Protein 3DDD (pdb70)

Structure (mmCIF, N/CA/C/O backbone):
data_3DDD
#
_entry.id   3DDD
#
_cell.length_a   113.673
_cell.length_b   113.673
_cell.length_c   70.756
_cell.angle_alpha   90.000
_cell.angle_beta   90.000
_cell.angle_gamma   90.000
#
_symmetry.space_group_name_H-M   'P 43 21 2'
#
loop_
_entity.id
_entity.type
_entity.pdbx_description
1 polymer 'Putative Acetyltransferase'
2 non-polymer 'COENZYME A'
3 non-polymer 1,2-ETHANEDIOL
4 water water
#
loop_
_atom_site.group_PDB
_atom_site.id
_atom_site.type_symbol
_atom_site.label_atom_id
_atom_site.label_alt_id
_atom_site.label_comp_id
_atom_site.label_asym_id
_atom_site.label_entity_id
_atom_site.label_seq_id
_atom_site.pdbx_PDB_ins_code
_atom_site.Cartn_x
_atom_site.Cartn_y
_atom_site.Cartn_z
_atom_site.occupancy
_atom_site.B_iso_or_equiv
_atom_site.auth_seq_id
_atom_site.auth_comp_id
_atom_site.auth_asym_id
_atom_site.auth_atom_id
_atom_site.pdbx_PDB_model_num
ATOM 1 N N . HIS A 1 8 ? 45.355 49.307 -0.224 1.00 60.92 -11 HIS A N 1
ATOM 2 C CA . HIS A 1 8 ? 44.815 48.023 -0.770 1.00 62.45 -11 HIS A CA 1
ATOM 3 C C . HIS A 1 8 ? 45.071 47.915 -2.282 1.00 63.28 -11 HIS A C 1
ATOM 4 O O . HIS A 1 8 ? 45.268 48.939 -2.956 1.00 62.15 -11 HIS A O 1
ATOM 5 N N . HIS A 1 9 ? 45.030 46.671 -2.791 1.00 63.31 -10 HIS A N 1
ATOM 6 C CA . HIS A 1 9 ? 45.530 46.292 -4.132 1.00 63.63 -10 HIS A CA 1
ATOM 7 C C . HIS A 1 9 ? 44.828 45.007 -4.663 1.00 63.65 -10 HIS A C 1
ATOM 8 O O . HIS A 1 9 ? 44.065 45.079 -5.616 1.00 62.87 -10 HIS A O 1
ATOM 15 N N . HIS A 1 10 ? 45.078 43.843 -4.047 1.00 66.16 -9 HIS A N 1
ATOM 16 C CA . HIS A 1 10 ? 44.548 42.536 -4.538 1.00 66.25 -9 HIS A CA 1
ATOM 17 C C . HIS A 1 10 ? 43.349 42.035 -3.731 1.00 67.95 -9 HIS A C 1
ATOM 18 O O . HIS A 1 10 ? 43.386 41.993 -2.489 1.00 69.20 -9 HIS A O 1
ATOM 25 N N . HIS A 1 11 ? 42.303 41.620 -4.449 1.00 69.61 -8 HIS A N 1
ATOM 26 C CA . HIS A 1 11 ? 40.994 41.315 -3.850 1.00 70.37 -8 HIS A CA 1
ATOM 27 C C . HIS A 1 11 ? 40.555 39.870 -4.099 1.00 72.60 -8 HIS A C 1
ATOM 28 O O . HIS A 1 11 ? 40.012 39.560 -5.160 1.00 71.90 -8 HIS A O 1
ATOM 35 N N . HIS A 1 12 ? 40.780 39.009 -3.106 1.00 75.09 -7 HIS A N 1
ATOM 36 C CA . HIS A 1 12 ? 40.466 37.584 -3.206 1.00 77.26 -7 HIS A CA 1
ATOM 37 C C . HIS A 1 12 ? 39.227 37.317 -2.351 1.00 78.34 -7 HIS A C 1
ATOM 38 O O . HIS A 1 12 ? 39.212 37.623 -1.155 1.00 78.30 -7 HIS A O 1
ATOM 45 N N . GLU A 1 13 ? 38.184 36.756 -2.961 1.00 80.15 -6 GLU A N 1
ATOM 46 C CA . GLU A 1 13 ? 36.912 36.567 -2.240 1.00 82.04 -6 GLU A CA 1
ATOM 47 C C . GLU A 1 13 ? 36.758 35.150 -1.671 1.00 80.97 -6 GLU A C 1
ATOM 48 O O . GLU A 1 13 ? 35.640 34.704 -1.374 1.00 80.97 -6 GLU A O 1
ATOM 54 N N . ASN A 1 14 ? 37.872 34.445 -1.502 1.00 78.54 -5 ASN A N 1
ATOM 55 C CA . ASN A 1 14 ? 37.845 33.256 -0.662 1.00 77.37 -5 ASN A CA 1
ATOM 56 C C . ASN A 1 14 ? 39.017 33.268 0.331 1.00 73.41 -5 ASN A C 1
ATOM 57 O O . ASN A 1 14 ? 40.016 33.983 0.118 1.00 74.69 -5 ASN A O 1
ATOM 62 N N . LEU A 1 15 ? 38.843 32.512 1.426 1.00 66.12 -4 LEU A N 1
ATOM 63 C CA . LEU A 1 15 ? 39.915 32.187 2.362 1.00 59.47 -4 LEU A CA 1
ATOM 64 C C . LEU A 1 15 ? 41.184 31.812 1.578 1.00 54.12 -4 LEU A C 1
ATOM 65 O O . LEU A 1 15 ? 41.107 31.237 0.493 1.00 52.13 -4 LEU A O 1
ATOM 70 N N . TYR A 1 16 ? 42.345 32.139 2.137 1.00 49.18 -3 TYR A N 1
ATOM 71 C CA . TYR A 1 16 ? 43.604 31.694 1.584 1.00 45.58 -3 TYR A CA 1
ATOM 72 C C . TYR A 1 16 ? 43.916 30.301 2.169 1.00 44.09 -3 TYR A C 1
ATOM 73 O O . TYR A 1 16 ? 43.779 30.084 3.384 1.00 43.53 -3 TYR A O 1
ATOM 82 N N . PHE A 1 17 ? 44.270 29.354 1.296 1.00 40.68 -2 PHE A N 1
ATOM 83 C CA . PHE A 1 17 ? 44.702 28.025 1.712 1.00 37.68 -2 PHE A CA 1
ATOM 84 C C . PHE A 1 17 ? 45.758 27.509 0.721 1.00 36.74 -2 PHE A C 1
ATOM 85 O O . PHE A 1 17 ? 45.442 26.987 -0.332 1.00 38.16 -2 PHE A O 1
ATOM 93 N N . GLN A 1 18 ? 47.022 27.710 1.056 1.00 38.18 -1 GLN A N 1
ATOM 94 C CA . GLN A 1 18 ? 48.138 27.190 0.267 1.00 37.14 -1 GLN A CA 1
ATOM 95 C C . GLN A 1 18 ? 48.118 27.558 -1.237 1.00 38.19 -1 GLN A C 1
ATOM 96 O O . GLN A 1 18 ? 48.634 26.799 -2.054 1.00 39.57 -1 GLN A O 1
ATOM 102 N N . GLY A 1 19 ? 47.523 28.698 -1.593 1.00 37.18 0 GLY A N 1
ATOM 103 C CA . GLY A 1 19 ? 47.396 29.134 -2.991 1.00 36.61 0 GLY A CA 1
ATOM 104 C C . GLY A 1 19 ? 46.477 28.294 -3.874 1.00 38.16 0 GLY A C 1
ATOM 105 O O . GLY A 1 19 ? 46.535 28.360 -5.130 1.00 38.71 0 GLY A O 1
ATOM 114 N N . ILE A 1 21 ? 42.587 26.609 -4.930 1.00 38.73 2 ILE A N 1
ATOM 115 C CA . ILE A 1 21 ? 41.187 26.949 -5.190 1.00 38.82 2 ILE A CA 1
ATOM 116 C C . ILE A 1 21 ? 40.397 25.707 -4.806 1.00 37.95 2 ILE A C 1
ATOM 117 O O . ILE A 1 21 ? 40.716 24.597 -5.261 1.00 36.72 2 ILE A O 1
ATOM 122 N N . ILE A 1 22 ? 39.375 25.876 -3.980 1.00 35.10 3 ILE A N 1
ATOM 123 C CA . ILE A 1 22 ? 38.468 24.797 -3.678 1.00 35.45 3 ILE A CA 1
ATOM 124 C C . ILE A 1 22 ? 37.072 25.233 -4.077 1.00 33.15 3 ILE A C 1
ATOM 125 O O . ILE A 1 22 ? 36.617 26.314 -3.714 1.00 33.47 3 ILE A O 1
ATOM 130 N N . ARG A 1 23 ? 36.397 24.408 -4.858 1.00 33.79 4 ARG A N 1
ATOM 131 C CA . ARG A 1 23 ? 35.108 24.792 -5.372 1.00 31.96 4 ARG A CA 1
ATOM 132 C C . ARG A 1 23 ? 34.180 23.597 -5.565 1.00 32.99 4 ARG A C 1
ATOM 133 O O . ARG A 1 23 ? 34.613 22.450 -5.489 1.00 33.57 4 ARG A O 1
ATOM 141 N N . TYR A 1 24 ? 32.909 23.900 -5.808 1.00 32.26 5 TYR A N 1
ATOM 142 C CA . TYR A 1 24 ? 31.904 22.902 -6.105 1.00 31.44 5 TYR A CA 1
ATOM 143 C C . TYR A 1 24 ? 32.220 22.307 -7.455 1.00 29.37 5 TYR A C 1
ATOM 144 O O . TYR A 1 24 ? 32.474 23.040 -8.379 1.00 33.84 5 TYR A O 1
ATOM 153 N N . ALA A 1 25 ? 32.205 20.985 -7.540 1.00 30.04 6 ALA A N 1
ATOM 154 C CA . ALA A 1 25 ? 32.337 20.247 -8.790 1.00 34.63 6 ALA A CA 1
ATOM 155 C C . ALA A 1 25 ? 31.033 20.343 -9.562 1.00 35.88 6 ALA A C 1
ATOM 156 O O . ALA A 1 25 ? 29.994 20.544 -8.964 1.00 33.75 6 ALA A O 1
ATOM 158 N N . THR A 1 26 ? 31.108 20.218 -10.890 1.00 37.39 7 THR A N 1
ATOM 159 C CA . THR A 1 26 ? 29.956 20.013 -11.761 1.00 33.31 7 THR A CA 1
ATOM 160 C C . THR A 1 26 ? 30.265 18.759 -12.583 1.00 37.00 7 THR A C 1
ATOM 161 O O . THR A 1 26 ? 31.360 18.195 -12.453 1.00 34.44 7 THR A O 1
ATOM 165 N N . PRO A 1 27 ? 29.304 18.283 -13.419 1.00 38.50 8 PRO A N 1
ATOM 166 C CA . PRO A 1 27 ? 29.624 17.122 -14.250 1.00 38.46 8 PRO A CA 1
ATOM 167 C C . PRO A 1 27 ? 30.743 17.356 -15.282 1.00 38.64 8 PRO A C 1
ATOM 168 O O . PRO A 1 27 ? 31.307 16.381 -15.794 1.00 40.47 8 PRO A O 1
ATOM 172 N N . ASP A 1 28 ? 31.093 18.604 -15.580 1.00 36.79 9 ASP A N 1
ATOM 173 C CA . ASP A 1 28 ? 32.269 18.826 -16.437 1.00 38.00 9 ASP A CA 1
ATOM 174 C C . ASP A 1 28 ? 33.564 18.414 -15.759 1.00 37.49 9 ASP A C 1
ATOM 175 O O . ASP A 1 28 ? 34.558 18.278 -16.442 1.00 34.78 9 ASP A O 1
ATOM 180 N N . ASP A 1 29 ? 33.555 18.231 -14.429 1.00 35.49 10 ASP A N 1
ATOM 181 C CA . ASP A 1 29 ? 34.750 17.849 -13.695 1.00 35.26 10 ASP A CA 1
ATOM 182 C C . ASP A 1 29 ? 34.938 16.322 -13.516 1.00 36.71 10 ASP A C 1
ATOM 183 O O . ASP A 1 29 ? 35.834 15.900 -12.765 1.00 29.58 10 ASP A O 1
ATOM 188 N N . ILE A 1 30 ? 34.125 15.511 -14.204 1.00 36.66 11 ILE A N 1
ATOM 189 C CA . ILE A 1 30 ? 34.108 14.056 -13.963 1.00 38.23 11 ILE A CA 1
ATOM 190 C C . ILE A 1 30 ? 35.460 13.409 -14.247 1.00 37.13 11 ILE A C 1
ATOM 191 O O . ILE A 1 30 ? 35.928 12.581 -13.468 1.00 38.26 11 ILE A O 1
ATOM 196 N N . GLU A 1 31 ? 36.098 13.796 -15.341 1.00 38.64 12 GLU A N 1
ATOM 197 C CA . GLU A 1 31 ? 37.369 13.192 -15.693 1.00 39.55 12 GLU A CA 1
ATOM 198 C C . GLU A 1 31 ? 38.418 13.484 -14.608 1.00 38.10 12 GLU A C 1
ATOM 199 O O . GLU A 1 31 ? 39.145 12.580 -14.177 1.00 34.29 12 GLU A O 1
ATOM 205 N N . ASP A 1 32 ? 38.474 14.730 -14.148 1.00 34.04 13 ASP A N 1
ATOM 206 C CA . ASP A 1 32 ? 39.394 15.079 -13.071 1.00 33.27 13 ASP A CA 1
ATOM 207 C C . ASP A 1 32 ? 39.103 14.320 -11.783 1.00 33.03 13 ASP A C 1
ATOM 208 O O . ASP A 1 32 ? 40.021 13.870 -11.101 1.00 34.41 13 ASP A O 1
ATOM 221 N N . VAL A 1 34 ? 37.747 11.439 -11.488 1.00 33.81 15 VAL A N 1
ATOM 222 C CA . VAL A 1 34 ? 38.165 10.069 -11.751 1.00 33.34 15 VAL A CA 1
ATOM 223 C C . VAL A 1 34 ? 39.677 9.901 -11.655 1.00 34.66 15 VAL A C 1
ATOM 224 O O . VAL A 1 34 ? 40.166 8.916 -11.093 1.00 36.59 15 VAL A O 1
ATOM 228 N N . SER A 1 35 ? 40.420 10.864 -12.193 1.00 35.75 16 SER A N 1
ATOM 229 C CA . SER A 1 35 ? 41.889 10.850 -12.134 1.00 36.20 16 SER A CA 1
ATOM 230 C C . SER A 1 35 ? 42.417 10.969 -10.700 1.00 35.41 16 SER A C 1
ATOM 231 O O . SER A 1 35 ? 43.331 10.244 -10.301 1.00 35.63 16 SER A O 1
ATOM 234 N N . ILE A 1 36 ? 41.825 11.867 -9.924 1.00 34.41 17 ILE A N 1
ATOM 235 C CA . ILE A 1 36 ? 42.162 11.973 -8.512 1.00 34.90 17 ILE A CA 1
ATOM 236 C C . ILE A 1 36 ? 41.928 10.640 -7.831 1.00 37.45 17 ILE A C 1
ATOM 237 O O . ILE A 1 36 ? 42.805 10.155 -7.080 1.00 38.89 17 ILE A O 1
ATOM 242 N N . PHE A 1 37 ? 40.765 10.039 -8.100 1.00 38.07 18 PHE A N 1
ATOM 243 C CA . PHE A 1 37 ? 40.368 8.831 -7.377 1.00 38.32 18 PHE A CA 1
ATOM 244 C C . PHE A 1 37 ? 41.303 7.659 -7.689 1.00 38.46 18 PHE A C 1
ATOM 245 O O . PHE A 1 37 ? 41.688 6.952 -6.793 1.00 36.79 18 PHE A O 1
ATOM 253 N N . ILE A 1 38 ? 41.672 7.502 -8.962 1.00 40.70 19 ILE A N 1
ATOM 254 C CA . ILE A 1 38 ? 42.504 6.405 -9.440 1.00 38.46 19 ILE A CA 1
ATOM 255 C C . ILE A 1 38 ? 43.933 6.521 -8.897 1.00 38.92 19 ILE A C 1
ATOM 256 O O . ILE A 1 38 ? 44.532 5.524 -8.504 1.00 39.54 19 ILE A O 1
ATOM 261 N N . ASP A 1 39 ? 44.486 7.731 -8.926 1.00 38.05 20 ASP A N 1
ATOM 262 C CA . ASP A 1 39 ? 45.710 8.064 -8.190 1.00 37.75 20 ASP A CA 1
ATOM 263 C C . ASP A 1 39 ? 45.571 7.756 -6.673 1.00 39.13 20 ASP A C 1
ATOM 264 O O . ASP A 1 39 ? 46.240 6.859 -6.130 1.00 41.17 20 ASP A O 1
ATOM 269 N N . ALA A 1 40 ? 44.685 8.453 -5.992 1.00 38.60 21 ALA A N 1
ATOM 270 C CA . ALA A 1 40 ? 44.611 8.314 -4.553 1.00 41.09 21 ALA A CA 1
ATOM 271 C C . ALA A 1 40 ? 44.424 6.844 -4.108 1.00 41.11 21 ALA A C 1
ATOM 272 O O . ALA A 1 40 ? 45.069 6.400 -3.183 1.00 43.76 21 ALA A O 1
ATOM 274 N N . TYR A 1 41 ? 43.549 6.099 -4.770 1.00 43.00 22 TYR A N 1
ATOM 275 C CA . TYR A 1 41 ? 43.211 4.731 -4.353 1.00 43.09 22 TYR A CA 1
ATOM 276 C C . TYR A 1 41 ? 44.005 3.640 -5.106 1.00 44.47 22 TYR A C 1
ATOM 277 O O . TYR A 1 41 ? 43.768 2.469 -4.867 1.00 45.30 22 TYR A O 1
ATOM 286 N N . ASN A 1 42 ? 44.950 4.029 -5.974 1.00 44.16 23 ASN A N 1
ATOM 287 C CA . ASN A 1 42 ? 45.785 3.112 -6.760 1.00 44.90 23 ASN A CA 1
ATOM 288 C C . ASN A 1 42 ? 44.920 2.095 -7.480 1.00 46.48 23 ASN A C 1
ATOM 289 O O . ASN A 1 42 ? 45.145 0.892 -7.379 1.00 48.81 23 ASN A O 1
ATOM 294 N N . PHE A 1 43 ? 43.910 2.577 -8.184 1.00 45.24 24 PHE A N 1
ATOM 295 C CA . PHE A 1 43 ? 42.887 1.711 -8.705 1.00 43.72 24 PHE A CA 1
ATOM 296 C C . PHE A 1 43 ? 43.390 1.098 -10.014 1.00 43.03 24 PHE A C 1
ATOM 297 O O . PHE A 1 43 ? 4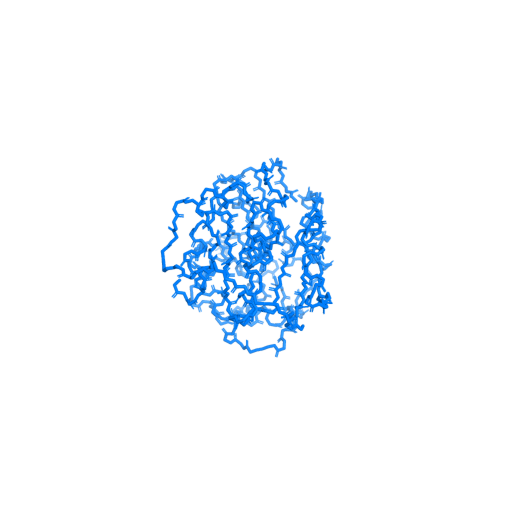3.674 1.820 -10.983 1.00 40.08 24 PHE A O 1
ATOM 305 N N . PRO A 1 44 ? 43.521 -0.247 -10.051 1.00 43.25 25 PRO A N 1
ATOM 306 C CA . PRO A 1 44 ? 44.091 -0.875 -11.242 1.00 43.34 25 PRO A CA 1
ATOM 307 C C . PRO A 1 44 ? 43.014 -1.251 -12.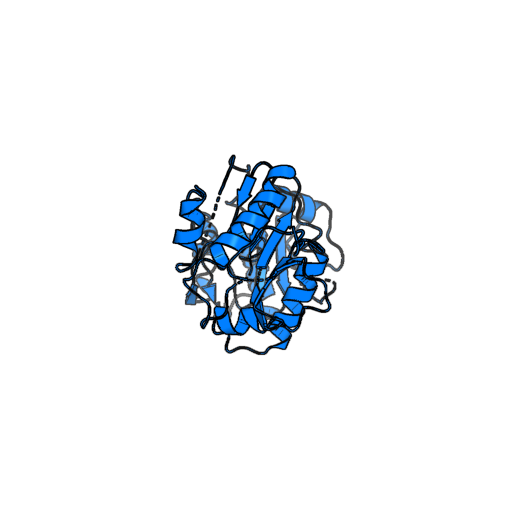262 1.00 41.64 25 PRO A C 1
ATOM 308 O O . PRO A 1 44 ? 43.340 -1.601 -13.403 1.00 44.75 25 PRO A O 1
ATOM 312 N N . GLY A 1 45 ? 41.754 -1.108 -11.871 1.00 41.11 26 GLY A N 1
ATOM 313 C CA . GLY A 1 45 ? 40.609 -1.465 -12.721 1.00 41.89 26 GLY A CA 1
ATOM 314 C C . GLY A 1 45 ? 40.355 -0.528 -13.884 1.00 42.89 26 GLY A C 1
ATOM 315 O O . GLY A 1 45 ? 41.076 0.459 -14.068 1.00 40.74 26 GLY A O 1
ATOM 316 N N . PRO A 1 46 ? 39.299 -0.803 -14.662 1.00 45.47 27 PRO A N 1
ATOM 317 C CA . PRO A 1 46 ? 38.994 0.053 -15.799 1.00 47.00 27 PRO A CA 1
ATOM 318 C C . PRO A 1 46 ? 38.406 1.421 -15.379 1.00 46.80 27 PRO A C 1
ATOM 319 O O . PRO A 1 46 ? 37.631 1.509 -14.429 1.00 46.53 27 PRO A O 1
ATOM 323 N N . ARG A 1 47 ? 38.773 2.454 -16.130 1.00 44.46 28 ARG A N 1
ATOM 324 C CA . ARG A 1 47 ? 38.391 3.834 -15.863 1.00 44.94 28 ARG A CA 1
ATOM 325 C C . ARG A 1 47 ? 36.872 4.071 -15.814 1.00 45.23 28 ARG A C 1
ATOM 326 O O . ARG A 1 47 ? 36.339 4.691 -14.880 1.00 43.58 28 ARG A O 1
ATOM 334 N N . GLU A 1 48 ? 36.202 3.585 -16.851 1.00 44.54 29 GLU A N 1
ATOM 335 C CA . GLU A 1 48 ? 34.770 3.707 -17.043 1.00 44.76 29 GLU A CA 1
ATOM 336 C C . GLU A 1 48 ? 34.000 3.286 -15.804 1.00 43.95 29 GLU A C 1
ATOM 337 O O . GLU A 1 48 ? 32.937 3.796 -15.489 1.00 44.61 29 GLU A O 1
ATOM 343 N N . SER A 1 49 ? 34.547 2.330 -15.095 1.00 46.85 30 SER A N 1
ATOM 344 C CA . SER A 1 49 ? 33.954 1.876 -13.857 1.00 46.38 30 SER A CA 1
ATOM 345 C C . SER A 1 49 ? 33.759 3.050 -12.886 1.00 46.56 30 SER A C 1
ATOM 346 O O . SER A 1 49 ? 32.671 3.248 -12.327 1.00 48.18 30 SER A O 1
ATOM 349 N N . VAL A 1 50 ? 34.833 3.816 -12.679 1.00 45.80 31 VAL A N 1
ATOM 350 C CA . VAL A 1 50 ? 34.841 4.952 -11.743 1.00 42.14 31 VAL A CA 1
ATOM 351 C C . VAL A 1 50 ? 33.995 6.102 -12.309 1.00 41.24 31 VAL A C 1
ATOM 352 O O . VAL A 1 50 ? 33.233 6.715 -11.582 1.00 42.98 31 VAL A O 1
ATOM 356 N N . LYS A 1 5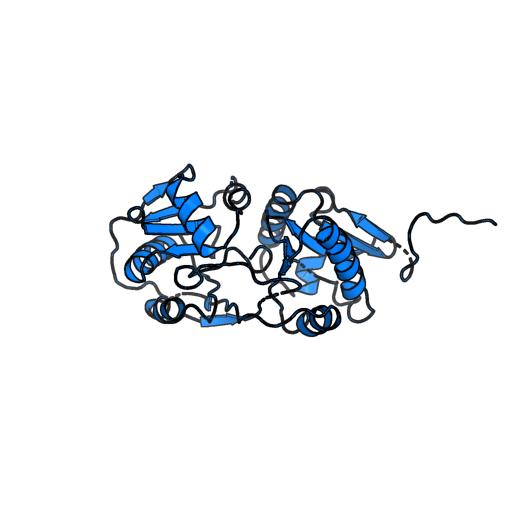1 ? 34.108 6.361 -13.606 1.00 39.63 32 LYS A N 1
ATOM 357 C CA . LYS A 1 51 ? 33.360 7.435 -14.255 1.00 42.20 32 LYS A CA 1
ATOM 358 C C . LYS A 1 51 ? 31.841 7.270 -14.064 1.00 43.86 32 LYS A C 1
ATOM 359 O O . LYS A 1 51 ? 31.136 8.206 -13.700 1.00 44.51 32 LYS A O 1
ATOM 365 N N . SER A 1 52 ? 31.347 6.064 -14.301 1.00 44.76 33 SER A N 1
ATOM 366 C CA . SER A 1 52 ? 29.932 5.793 -14.135 1.00 44.75 33 SER A CA 1
ATOM 367 C C . SER A 1 52 ? 29.495 5.902 -12.683 1.00 42.58 33 SER A C 1
ATOM 368 O O . SER A 1 52 ? 28.401 6.388 -12.397 1.00 41.73 33 SER A O 1
ATOM 371 N N . SER A 1 53 ? 30.353 5.485 -11.763 1.00 40.64 34 SER A N 1
ATOM 372 C CA . SER A 1 53 ? 30.030 5.589 -10.345 1.00 40.01 34 SER A CA 1
ATOM 373 C C . SER A 1 53 ? 29.867 7.058 -9.938 1.00 38.90 34 SER A C 1
ATOM 374 O O . SER A 1 53 ? 28.967 7.400 -9.203 1.00 42.25 34 SER A O 1
ATOM 377 N N . PHE A 1 54 ? 30.728 7.928 -10.452 1.00 39.03 35 PHE A N 1
ATOM 378 C CA . PHE A 1 54 ? 30.741 9.330 -10.090 1.00 37.31 35 PHE A CA 1
ATOM 379 C C . PHE A 1 54 ? 29.631 10.127 -10.761 1.00 37.06 35 PHE A C 1
ATOM 380 O O . PHE A 1 54 ? 29.132 11.089 -10.186 1.00 36.54 35 PHE A O 1
ATOM 388 N N . GLU A 1 55 ? 29.249 9.748 -11.975 1.00 36.26 36 GLU A N 1
ATOM 389 C CA . GLU A 1 55 ? 28.053 10.297 -12.570 1.00 37.64 36 GLU A CA 1
ATOM 390 C C . GLU A 1 55 ? 26.818 10.045 -11.662 1.00 37.73 36 GLU A C 1
ATOM 391 O O . GLU A 1 55 ? 25.943 10.903 -11.512 1.00 38.36 36 GLU A O 1
ATOM 397 N N . ILE A 1 56 ? 26.748 8.866 -11.066 1.00 38.51 37 ILE A N 1
ATOM 398 C CA . ILE A 1 56 ? 25.654 8.518 -10.150 1.00 39.24 37 ILE A CA 1
ATOM 399 C C . ILE A 1 56 ? 25.732 9.388 -8.895 1.00 40.00 37 ILE A C 1
ATOM 400 O O . ILE A 1 56 ? 24.736 9.940 -8.461 1.00 43.60 37 ILE A O 1
ATOM 405 N N . SER A 1 57 ? 26.926 9.540 -8.346 1.00 40.35 38 SER A N 1
ATOM 406 C CA . SER A 1 57 ? 27.139 10.353 -7.145 1.00 40.62 38 SER A CA 1
ATOM 407 C C . SER A 1 57 ? 26.654 11.787 -7.328 1.00 40.32 38 SER A C 1
ATOM 408 O O . SER A 1 57 ? 25.931 12.299 -6.488 1.00 39.19 38 SER A O 1
ATOM 411 N N . LEU A 1 58 ? 27.029 12.426 -8.430 1.00 38.89 39 LEU A N 1
ATOM 412 C CA . LEU A 1 58 ? 26.561 13.772 -8.717 1.00 39.79 39 LEU A CA 1
ATOM 413 C C . LEU A 1 58 ? 25.050 13.857 -9.002 1.00 40.42 39 LEU A C 1
ATOM 414 O O . LEU A 1 58 ? 24.470 14.909 -8.811 1.00 42.95 39 LEU A O 1
ATOM 419 N N . GLU A 1 59 ? 24.416 12.796 -9.491 1.00 38.32 40 GLU A N 1
ATOM 420 C CA . GLU A 1 59 ? 22.954 12.759 -9.535 1.00 39.89 40 GLU A CA 1
ATOM 421 C C . GLU A 1 59 ? 22.343 12.706 -8.122 1.00 37.77 40 GLU A C 1
ATOM 422 O O . GLU A 1 59 ? 21.328 13.321 -7.852 1.00 35.48 40 GLU A O 1
ATOM 428 N N . VAL A 1 60 ? 22.940 11.904 -7.249 1.00 38.86 41 VAL A N 1
ATOM 429 C CA . VAL A 1 60 ? 22.481 11.787 -5.870 1.00 38.62 41 VAL A CA 1
ATOM 430 C C . VAL A 1 60 ? 22.660 13.132 -5.140 1.00 37.49 41 VAL A C 1
ATOM 431 O O . VAL A 1 60 ? 21.766 13.586 -4.417 1.00 35.65 41 VAL A O 1
ATOM 435 N N . GLN A 1 61 ? 23.788 13.797 -5.350 1.00 35.70 42 GLN A N 1
ATOM 436 C CA . GLN A 1 61 ? 24.045 15.064 -4.664 1.00 31.30 42 GLN A CA 1
ATOM 437 C C . GLN A 1 61 ? 24.769 16.023 -5.584 1.00 32.79 42 GLN A C 1
ATOM 438 O O . GLN A 1 61 ? 25.997 16.095 -5.586 1.00 32.23 42 GLN A O 1
ATOM 444 N N . PRO A 1 62 ? 24.004 16.721 -6.446 1.00 31.46 43 PRO A N 1
ATOM 445 C CA . PRO A 1 62 ? 24.635 17.589 -7.459 1.00 29.98 43 PRO A CA 1
ATOM 446 C C . PRO A 1 62 ? 25.619 18.620 -6.943 1.00 33.72 43 PRO A C 1
ATOM 447 O O . PRO A 1 62 ? 26.599 18.937 -7.631 1.00 38.32 43 PRO A O 1
ATOM 451 N N . ASP A 1 63 ? 25.350 19.144 -5.757 1.00 33.35 44 ASP A N 1
ATOM 452 C CA . ASP A 1 63 ? 26.197 20.127 -5.090 1.00 33.78 44 ASP A CA 1
ATOM 453 C C . ASP A 1 63 ? 26.985 19.491 -3.954 1.00 35.10 44 ASP A C 1
ATOM 454 O O . ASP A 1 63 ? 27.342 20.140 -2.971 1.00 37.34 44 ASP A O 1
ATOM 459 N N . GLY A 1 64 ? 27.278 18.213 -4.077 1.00 35.90 45 GLY A N 1
ATOM 460 C CA . GLY A 1 64 ? 27.897 17.504 -2.959 1.00 36.06 45 GLY A CA 1
ATOM 461 C C . GLY A 1 64 ? 29.387 17.354 -3.049 1.00 34.34 45 GLY A C 1
ATOM 462 O O . GLY A 1 64 ? 30.005 16.901 -2.112 1.00 35.25 45 GLY A O 1
ATOM 463 N N . CYS A 1 65 ? 29.973 17.695 -4.188 1.00 36.26 46 CYS A N 1
ATOM 464 C CA . CYS A 1 65 ? 31.373 17.409 -4.395 1.00 34.99 46 CYS A CA 1
ATOM 465 C C . CYS A 1 65 ? 32.226 18.687 -4.390 1.00 31.78 46 CYS A C 1
ATOM 466 O O . CYS A 1 65 ? 32.005 19.614 -5.168 1.00 31.92 46 CYS A O 1
ATOM 469 N N . LEU A 1 66 ? 33.183 18.720 -3.466 1.00 31.82 47 LEU A N 1
ATOM 470 C CA . LEU A 1 66 ? 34.208 19.784 -3.407 1.00 32.34 47 LEU A CA 1
ATOM 471 C C . LEU A 1 66 ? 35.501 19.304 -4.056 1.00 31.83 47 LEU A C 1
ATOM 472 O O . LEU A 1 66 ? 35.920 18.173 -3.818 1.00 31.79 47 LEU A O 1
ATOM 477 N N . LEU A 1 67 ? 36.092 20.151 -4.909 1.00 33.89 48 LEU A N 1
ATOM 478 C CA . LEU A 1 67 ? 37.337 19.837 -5.639 1.00 34.06 48 LEU A CA 1
ATOM 479 C C . LEU A 1 67 ? 38.390 20.871 -5.298 1.00 33.90 48 LEU A C 1
ATOM 480 O O . LEU A 1 67 ? 38.060 22.050 -5.271 1.00 33.91 48 LEU A O 1
ATOM 485 N N . ALA A 1 68 ? 39.630 20.424 -5.040 1.00 33.86 49 ALA A N 1
ATOM 486 C CA . ALA A 1 68 ? 40.770 21.297 -4.688 1.00 34.67 49 ALA A CA 1
ATOM 487 C C . ALA A 1 68 ? 41.757 21.333 -5.854 1.00 35.45 49 ALA A C 1
ATOM 488 O O . ALA A 1 68 ? 42.145 20.301 -6.393 1.00 36.52 49 ALA A O 1
ATOM 490 N N . PHE A 1 69 ? 42.123 22.529 -6.256 1.00 37.15 50 PHE A N 1
ATOM 491 C CA . PHE A 1 69 ? 42.931 22.750 -7.426 1.00 38.74 50 PHE A CA 1
ATOM 492 C C . PHE A 1 69 ? 44.147 23.552 -6.995 1.00 39.64 50 PHE A C 1
ATOM 493 O O . PHE A 1 69 ? 44.021 24.515 -6.233 1.00 36.51 50 PHE A O 1
ATOM 501 N N . LEU A 1 70 ? 45.323 23.149 -7.457 1.00 41.93 51 LEU A N 1
ATOM 502 C CA . LEU A 1 70 ? 46.502 23.998 -7.356 1.00 44.85 51 LEU A CA 1
ATOM 503 C C . LEU A 1 70 ? 46.845 24.422 -8.767 1.00 46.29 51 LEU A C 1
ATOM 504 O O . LEU A 1 70 ? 47.444 23.640 -9.510 1.00 46.57 51 LEU A O 1
ATOM 509 N N . LYS A 1 71 ? 46.402 25.627 -9.143 1.00 49.71 52 LYS A N 1
ATOM 510 C CA . LYS A 1 71 ? 46.647 26.203 -10.472 1.00 53.68 52 LYS A CA 1
ATOM 511 C C . LYS A 1 71 ? 46.155 25.265 -11.567 1.00 54.29 52 LYS A C 1
ATOM 512 O O . LYS A 1 71 ? 46.958 24.738 -12.350 1.00 57.20 52 LYS A O 1
ATOM 518 N N . ASP A 1 72 ? 44.852 25.034 -11.605 1.00 51.99 53 ASP A N 1
ATOM 519 C CA . ASP A 1 72 ? 44.240 24.240 -12.676 1.00 53.23 53 ASP A CA 1
ATOM 520 C C . ASP A 1 72 ? 44.584 22.746 -12.684 1.00 49.44 53 ASP A C 1
ATOM 521 O O . ASP A 1 72 ? 43.974 21.986 -13.434 1.00 52.15 53 ASP A O 1
ATOM 526 N N . GLU A 1 73 ? 45.558 22.330 -11.884 1.00 47.21 54 GLU A N 1
ATOM 527 C CA . GLU A 1 73 ? 45.848 20.912 -11.684 1.00 45.58 54 GLU A CA 1
ATOM 528 C C . GLU A 1 73 ? 44.889 20.449 -10.566 1.00 43.83 54 GLU A C 1
ATOM 529 O O . GLU A 1 73 ? 44.850 21.039 -9.485 1.00 38.72 54 GLU A O 1
ATOM 535 N N . PRO A 1 74 ? 44.059 19.437 -10.854 1.00 43.63 55 PRO A N 1
ATOM 536 C CA . PRO A 1 74 ? 43.164 18.910 -9.853 1.00 43.12 55 PRO A CA 1
ATOM 537 C C . PRO A 1 74 ? 43.939 18.033 -8.875 1.00 41.53 55 PRO A C 1
ATOM 538 O O . PRO A 1 74 ? 44.660 17.126 -9.276 1.00 42.58 55 PRO A O 1
ATOM 542 N N . VAL A 1 75 ? 43.772 18.292 -7.593 1.00 38.83 56 VAL A N 1
ATOM 543 C CA . VAL A 1 75 ? 44.624 17.680 -6.595 1.00 37.24 56 VAL A CA 1
ATOM 544 C C . VAL A 1 75 ? 43.846 16.817 -5.599 1.00 34.05 56 VAL A C 1
ATOM 545 O O . VAL A 1 75 ? 44.342 15.804 -5.121 1.00 35.83 56 VAL A O 1
ATOM 549 N N . GLY A 1 76 ? 42.632 17.227 -5.274 1.00 33.48 57 GLY A N 1
ATOM 550 C CA . GLY A 1 76 ? 41.887 16.627 -4.159 1.00 30.97 57 GLY A CA 1
ATOM 551 C C . GLY A 1 76 ? 40.375 16.800 -4.288 1.00 31.61 57 GLY A C 1
ATOM 552 O O . GLY A 1 76 ? 39.898 17.748 -4.904 1.00 32.53 57 GLY A O 1
ATOM 561 N N . GLY A 1 78 ? 36.284 15.471 -2.395 1.00 31.85 59 GLY A N 1
ATOM 562 C CA . GLY A 1 78 ? 35.461 14.773 -1.397 1.00 32.87 59 GLY A CA 1
ATOM 563 C C . GLY A 1 78 ? 33.994 15.076 -1.591 1.00 33.60 59 GLY A C 1
ATOM 564 O O . GLY A 1 78 ? 33.652 16.057 -2.267 1.00 31.65 59 GLY A O 1
ATOM 565 N N . CYS A 1 79 ? 33.126 14.241 -0.996 1.00 34.95 60 CYS A N 1
ATOM 566 C CA . CYS A 1 79 ? 31.680 14.379 -1.162 1.00 33.57 60 CYS A CA 1
ATOM 567 C C . CYS A 1 79 ? 30.882 14.208 0.082 1.00 33.22 60 CYS A C 1
ATOM 568 O O . CYS A 1 79 ? 31.264 13.477 0.987 1.00 30.97 60 CYS A O 1
ATOM 571 N N . ILE A 1 80 ? 29.760 14.918 0.110 1.00 34.38 61 ILE A N 1
ATOM 572 C CA . ILE A 1 80 ? 28.766 14.783 1.170 1.00 35.53 61 ILE A CA 1
ATOM 573 C C . ILE A 1 80 ? 27.438 14.416 0.482 1.00 35.75 61 ILE A C 1
ATOM 574 O O . ILE A 1 80 ? 27.125 14.928 -0.602 1.00 34.58 61 ILE A O 1
ATOM 579 N N . PHE A 1 81 ? 26.744 13.440 1.051 1.00 33.25 62 PHE A N 1
ATOM 580 C CA . PHE A 1 81 ? 25.453 12.979 0.555 1.00 34.35 62 PHE A CA 1
ATOM 581 C C . PHE A 1 81 ? 24.429 13.117 1.683 1.00 33.41 62 PHE A C 1
ATOM 582 O O . PHE A 1 81 ? 24.597 12.539 2.746 1.00 33.23 62 PHE A O 1
ATOM 590 N N . PHE A 1 82 ? 23.394 13.915 1.441 1.00 34.79 63 PHE A N 1
ATOM 591 C CA . PHE A 1 82 ? 22.345 14.181 2.435 1.00 33.74 63 PHE A CA 1
ATOM 592 C C . PHE A 1 82 ? 21.131 13.286 2.359 1.00 33.35 63 PHE A C 1
ATOM 593 O O . PHE A 1 82 ? 20.558 13.071 1.295 1.00 36.39 63 PHE A O 1
ATOM 601 N N . TYR A 1 83 ? 20.747 12.777 3.511 1.00 34.63 64 TYR A N 1
ATOM 602 C CA . TYR A 1 83 ? 19.440 12.160 3.706 1.00 35.49 64 TYR A CA 1
ATOM 603 C C . TYR A 1 83 ? 18.654 13.060 4.699 1.00 35.75 64 TYR A C 1
ATOM 604 O O . TYR A 1 83 ? 18.989 14.251 4.878 1.00 35.55 64 TYR A O 1
ATOM 613 N N . ASN A 1 84 ? 17.638 12.522 5.353 1.00 36.31 65 ASN A N 1
ATOM 614 C CA . ASN A 1 84 ? 16.726 13.375 6.133 1.00 36.33 65 ASN A CA 1
ATOM 615 C C . ASN A 1 84 ? 17.317 13.759 7.468 1.00 37.76 65 ASN A C 1
ATOM 616 O O . ASN A 1 84 ? 17.131 14.871 7.930 1.00 39.22 65 ASN A O 1
ATOM 621 N N . LYS A 1 85 ? 18.038 12.831 8.075 1.00 38.25 66 LYS A N 1
ATOM 622 C CA . LYS A 1 85 ? 18.503 12.972 9.448 1.00 39.59 66 LYS A CA 1
ATOM 623 C C . LYS A 1 85 ? 20.010 12.973 9.543 1.00 36.17 66 LYS A C 1
ATOM 624 O O . LYS A 1 85 ? 20.569 13.345 10.566 1.00 33.08 66 LYS A O 1
ATOM 630 N N . GLN A 1 86 ? 20.661 12.477 8.494 1.00 35.60 67 GLN A N 1
ATOM 631 C CA . GLN A 1 86 ? 22.107 12.310 8.480 1.00 35.00 67 GLN A CA 1
ATOM 632 C C . GLN A 1 86 ? 22.666 12.629 7.096 1.00 32.60 67 GLN A C 1
ATOM 633 O O . GLN A 1 86 ? 21.929 12.683 6.093 1.00 32.10 67 GLN A O 1
ATOM 639 N N . ALA A 1 87 ? 23.968 12.864 7.056 1.00 35.04 68 ALA A N 1
ATOM 640 C CA . ALA A 1 87 ? 24.722 12.924 5.789 1.00 33.77 68 ALA A CA 1
ATOM 641 C C . ALA A 1 87 ? 25.855 11.935 5.888 1.00 33.46 68 ALA A C 1
ATOM 642 O O . ALA A 1 87 ? 26.330 11.638 6.987 1.00 32.18 68 ALA A O 1
ATOM 644 N N . TRP A 1 88 ? 26.260 11.415 4.731 1.00 34.28 69 TRP A N 1
ATOM 645 C CA . TRP A 1 88 ? 27.448 10.573 4.606 1.00 34.17 69 TRP A CA 1
ATOM 646 C C . TRP A 1 88 ? 28.553 11.347 3.911 1.00 35.32 69 TRP A C 1
ATOM 647 O O . TRP A 1 88 ? 28.322 11.999 2.903 1.00 33.67 69 TRP A O 1
ATOM 658 N N . ILE A 1 89 ? 29.762 11.282 4.444 1.00 34.81 70 ILE A N 1
ATOM 659 C CA . ILE A 1 89 ? 30.906 11.794 3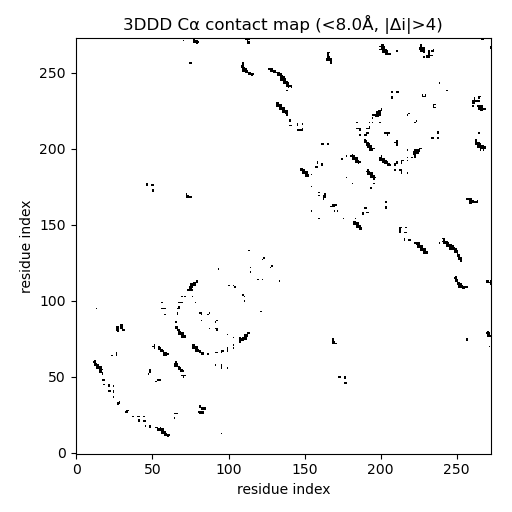.699 1.00 32.97 70 ILE A CA 1
ATOM 660 C C . ILE A 1 89 ? 31.657 10.602 3.092 1.00 33.37 70 ILE A C 1
ATOM 661 O O . ILE A 1 89 ? 31.963 9.589 3.777 1.00 32.04 70 ILE A O 1
ATOM 666 N N . GLY A 1 90 ? 31.876 10.700 1.788 1.00 30.50 71 GLY A N 1
ATOM 667 C CA . GLY A 1 90 ? 32.590 9.686 1.059 1.00 30.96 71 GLY A CA 1
ATOM 668 C C . GLY A 1 90 ? 33.443 10.211 -0.069 1.00 30.19 71 GLY A C 1
ATOM 669 O O . GLY A 1 90 ? 33.463 11.419 -0.341 1.00 32.90 71 GLY A O 1
ATOM 670 N N . LEU A 1 91 ? 34.211 9.313 -0.683 1.00 31.10 72 LEU A N 1
ATOM 671 C CA . LEU A 1 91 ? 34.969 9.634 -1.904 1.00 34.09 72 LEU A CA 1
ATOM 672 C C . LEU A 1 91 ? 36.101 10.657 -1.652 1.00 36.70 72 LEU A C 1
ATOM 673 O O . LEU A 1 91 ? 36.525 11.362 -2.553 1.00 37.27 72 LEU A O 1
ATOM 686 N N . GLY A 1 93 ? 39.853 11.828 -1.369 1.00 34.64 74 GLY A N 1
ATOM 687 C CA . GLY A 1 93 ? 40.979 11.457 -2.191 1.00 33.12 74 GLY A CA 1
ATOM 688 C C . GLY A 1 93 ? 41.848 12.653 -2.487 1.00 33.33 74 GLY A C 1
ATOM 689 O O . GLY A 1 93 ? 41.347 13.695 -2.920 1.00 29.32 74 GLY A O 1
ATOM 690 N N . VAL A 1 94 ? 43.153 12.503 -2.234 1.00 33.38 75 VAL A N 1
ATOM 691 C CA . VAL A 1 94 ? 44.156 13.479 -2.656 1.00 31.22 75 VAL A CA 1
ATOM 692 C C . VAL A 1 94 ? 45.237 12.737 -3.386 1.00 31.93 75 VAL A C 1
ATOM 693 O O . VAL A 1 94 ? 45.680 11.680 -2.947 1.00 30.79 75 VAL A O 1
ATOM 697 N N . LYS A 1 95 ? 45.645 13.288 -4.527 1.00 33.60 76 LYS A N 1
ATOM 698 C CA . LYS A 1 95 ? 46.626 12.651 -5.390 1.00 33.54 76 LYS A CA 1
ATOM 699 C C . LYS A 1 95 ? 47.892 12.438 -4.595 1.00 32.34 76 LYS A C 1
ATOM 700 O O . LYS A 1 95 ? 48.271 13.299 -3.832 1.00 32.07 76 LYS A O 1
ATOM 706 N N . LYS A 1 96 ? 48.541 11.290 -4.770 1.00 35.01 77 LYS A N 1
ATOM 707 C CA . LYS A 1 96 ? 49.654 10.879 -3.896 1.00 36.29 77 LYS A CA 1
ATOM 708 C C . LYS A 1 96 ? 50.751 11.919 -3.777 1.00 33.75 77 LYS A C 1
ATOM 709 O O . LYS A 1 96 ? 51.297 12.084 -2.696 1.00 34.33 77 LYS A O 1
ATOM 715 N N . ALA A 1 97 ? 51.041 12.646 -4.857 1.00 34.51 78 ALA A N 1
ATOM 716 C CA . ALA A 1 97 ? 52.086 13.689 -4.843 1.00 35.16 78 ALA A CA 1
ATOM 717 C C . ALA A 1 97 ? 51.760 14.853 -3.906 1.00 33.73 78 ALA A C 1
ATOM 718 O O . ALA A 1 97 ? 52.620 15.665 -3.569 1.00 31.98 78 ALA A O 1
ATOM 720 N N . TYR A 1 98 ? 50.504 14.949 -3.501 1.00 35.01 79 TYR A N 1
ATOM 721 C CA . TYR A 1 98 ? 50.030 16.118 -2.774 1.00 33.97 79 TYR A CA 1
ATOM 722 C C . TYR A 1 98 ? 49.547 15.744 -1.389 1.00 33.79 79 TYR A C 1
ATOM 723 O O . TYR A 1 98 ? 49.031 16.589 -0.654 1.00 33.49 79 TYR A O 1
ATOM 732 N N . GLN A 1 99 ? 49.724 14.479 -1.033 1.00 33.19 80 GLN A N 1
ATOM 733 C CA . GLN A 1 99 ? 49.240 13.985 0.241 1.00 33.85 80 GLN A CA 1
ATOM 734 C C . GLN A 1 99 ? 50.093 14.546 1.353 1.00 35.31 80 GLN A C 1
ATOM 735 O O . GLN A 1 99 ? 51.235 14.995 1.128 1.00 36.17 80 GLN A O 1
ATOM 741 N N . ARG A 1 100 ? 49.511 14.547 2.543 1.00 33.82 81 ARG A N 1
ATOM 742 C CA . ARG A 1 100 ? 50.231 14.814 3.758 1.00 37.11 81 ARG A CA 1
ATOM 743 C C . ARG A 1 100 ? 50.724 16.242 3.852 1.00 38.13 81 ARG A C 1
ATOM 744 O O . ARG A 1 100 ? 51.777 16.526 4.428 1.00 39.46 81 ARG A O 1
ATOM 752 N N . ARG A 1 101 ? 49.934 17.150 3.307 1.00 39.85 82 ARG A N 1
ATOM 753 C CA . ARG A 1 101 ? 50.172 18.566 3.512 1.00 38.14 82 ARG A CA 1
ATOM 754 C C . ARG A 1 101 ? 48.927 19.374 3.894 1.00 36.56 82 ARG A C 1
ATOM 755 O O . ARG A 1 101 ? 48.917 20.584 3.743 1.00 37.84 82 ARG A O 1
ATOM 763 N N . GLY A 1 102 ? 47.899 18.707 4.424 1.00 36.45 83 GLY A N 1
ATOM 764 C CA . GLY A 1 102 ? 46.671 19.364 4.901 1.00 34.82 83 GLY A CA 1
ATOM 765 C C . GLY A 1 102 ? 45.486 19.536 3.956 1.00 32.04 83 GLY A C 1
ATOM 766 O O . GLY A 1 102 ? 44.465 20.093 4.350 1.00 31.65 83 GLY A O 1
ATOM 767 N N . ILE A 1 103 ? 45.609 19.077 2.714 1.00 31.23 84 ILE A N 1
ATOM 768 C CA . ILE A 1 103 ? 44.582 19.302 1.693 1.00 32.28 84 ILE A CA 1
ATOM 769 C C . ILE A 1 103 ? 43.321 18.530 2.005 1.00 32.38 84 ILE A C 1
ATOM 770 O O . ILE A 1 103 ? 42.238 19.098 2.011 1.00 33.37 84 ILE A O 1
ATOM 775 N N . GLY A 1 104 ? 43.454 17.249 2.313 1.00 33.65 85 GLY A N 1
ATOM 776 C CA . GLY A 1 104 ? 42.289 16.446 2.703 1.00 31.15 85 GLY A CA 1
ATOM 777 C C . GLY A 1 104 ? 41.550 16.989 3.917 1.00 30.46 85 GLY A C 1
ATOM 778 O O . GLY A 1 104 ? 40.315 17.038 3.928 1.00 28.93 85 GLY A O 1
ATOM 779 N N . THR A 1 105 ? 42.304 17.390 4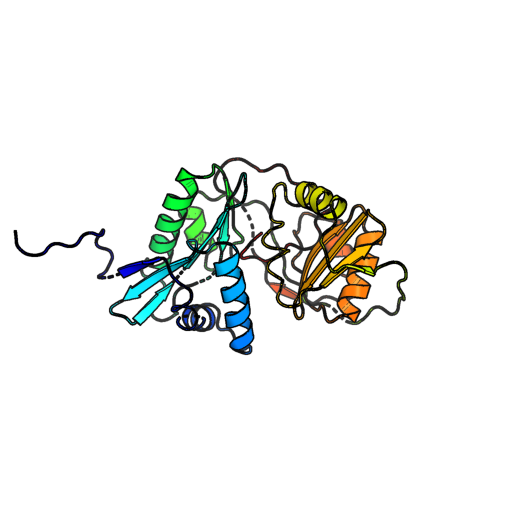.939 1.00 30.52 86 THR A N 1
ATOM 780 C CA . THR A 1 105 ? 41.748 18.010 6.147 1.00 29.29 86 THR A CA 1
ATOM 781 C C . THR A 1 105 ? 40.884 19.226 5.823 1.00 29.42 86 THR A C 1
ATOM 782 O O . THR A 1 105 ? 39.780 19.339 6.349 1.00 29.27 86 THR A O 1
ATOM 786 N N . GLU A 1 106 ? 41.373 20.094 4.928 1.00 30.61 87 GLU A N 1
ATOM 787 C CA . GLU A 1 106 ? 40.637 21.297 4.471 1.00 31.35 87 GLU A CA 1
ATOM 788 C C . GLU A 1 106 ? 39.360 20.995 3.684 1.00 33.93 87 GLU A C 1
ATOM 789 O O . GLU A 1 106 ? 38.311 21.577 3.941 1.00 34.84 87 GLU A O 1
ATOM 795 N N . VAL A 1 107 ? 39.448 20.108 2.705 1.00 33.24 88 VAL A N 1
ATOM 796 C CA . VAL A 1 107 ? 38.242 19.684 1.988 1.00 33.56 88 VAL A CA 1
ATOM 797 C C . VAL A 1 107 ? 37.201 19.133 2.988 1.00 34.62 88 VAL A C 1
ATOM 798 O O . VAL A 1 107 ? 36.025 19.502 2.950 1.00 34.58 88 VAL A O 1
ATOM 802 N N . PHE A 1 108 ? 37.651 18.307 3.920 1.00 31.61 89 PHE A N 1
ATOM 803 C CA . PHE A 1 108 ? 36.747 17.714 4.882 1.00 30.98 89 PHE A CA 1
ATOM 804 C C . PHE A 1 108 ? 36.082 18.764 5.804 1.00 31.45 89 PHE A C 1
ATOM 805 O O . PHE A 1 108 ? 34.869 18.724 6.045 1.00 32.85 89 PHE A O 1
ATOM 813 N N . ARG A 1 109 ? 36.876 19.708 6.282 1.00 30.50 90 ARG A N 1
ATOM 814 C CA . ARG A 1 109 ? 36.368 20.844 7.040 1.00 31.64 90 ARG A CA 1
ATOM 815 C C . ARG A 1 109 ? 35.240 21.549 6.332 1.00 31.85 90 ARG A C 1
ATOM 816 O O . ARG A 1 109 ? 34.215 21.936 6.954 1.00 29.40 90 ARG A O 1
ATOM 824 N N . ARG A 1 110 ? 35.441 21.776 5.035 1.00 32.21 91 ARG A N 1
ATOM 825 C CA . ARG A 1 110 ? 34.437 22.489 4.242 1.00 29.66 91 ARG A CA 1
ATOM 826 C C . ARG A 1 110 ? 33.157 21.669 4.082 1.00 27.07 91 ARG A C 1
ATOM 827 O O . ARG A 1 110 ? 32.066 22.185 4.144 1.00 27.50 91 ARG A O 1
ATOM 835 N N . LEU A 1 111 ? 33.307 20.380 3.877 1.00 30.96 92 LEU A N 1
ATOM 836 C CA . LEU A 1 111 ? 32.184 19.475 3.759 1.00 30.46 92 LEU A CA 1
ATOM 837 C C . LEU A 1 111 ? 31.378 19.452 5.042 1.00 30.97 92 LEU A C 1
ATOM 838 O O . LEU A 1 111 ? 30.149 19.439 5.002 1.00 33.16 92 LEU A O 1
ATOM 843 N N . LEU A 1 112 ? 32.075 19.442 6.172 1.00 30.88 93 LEU A N 1
ATOM 844 C CA . LEU A 1 112 ? 31.441 19.427 7.492 1.00 35.31 93 LEU A CA 1
ATOM 845 C C . LEU A 1 112 ? 30.661 20.709 7.731 1.00 37.65 93 LEU A C 1
ATOM 846 O O . LEU A 1 112 ? 29.657 20.717 8.456 1.00 40.06 93 LEU A O 1
ATOM 851 N N . GLU A 1 113 ? 31.209 21.806 7.206 1.00 36.68 94 GLU A N 1
ATOM 852 C CA . GLU A 1 113 ? 30.635 23.134 7.349 1.00 37.37 94 GLU A CA 1
ATOM 853 C C . GLU A 1 113 ? 29.291 23.194 6.685 1.00 34.53 94 GLU A C 1
ATOM 854 O O . GLU A 1 113 ? 28.344 23.778 7.229 1.00 36.40 94 GLU A O 1
ATOM 860 N N . ILE A 1 114 ? 29.242 22.635 5.477 1.00 33.25 95 ILE A N 1
ATOM 861 C CA . ILE A 1 114 ? 28.002 22.455 4.719 1.00 31.83 95 ILE A CA 1
ATOM 862 C C . ILE A 1 114 ? 27.026 21.519 5.421 1.00 32.05 95 ILE A C 1
ATOM 863 O O . ILE A 1 114 ? 25.843 21.794 5.458 1.00 34.89 95 ILE A O 1
ATOM 868 N N . GLY A 1 115 ? 27.528 20.395 5.922 1.00 31.97 96 GLY A N 1
ATOM 869 C CA . GLY A 1 115 ? 26.706 19.380 6.581 1.00 32.32 96 GLY A CA 1
ATOM 870 C C . GLY A 1 115 ? 26.049 19.820 7.891 1.00 35.56 96 GLY A C 1
ATOM 871 O O . GLY A 1 115 ? 24.882 19.507 8.136 1.00 32.17 96 GLY A O 1
ATOM 872 N N . ARG A 1 116 ? 26.809 20.530 8.730 1.00 34.31 97 ARG A N 1
ATOM 873 C CA . ARG A 1 116 ? 26.323 21.033 10.008 1.00 36.21 97 ARG A CA 1
ATOM 874 C C . ARG A 1 116 ? 25.151 22.010 9.914 1.00 33.81 97 ARG A C 1
ATOM 875 O O . ARG A 1 116 ? 24.359 22.100 10.832 1.00 35.65 97 ARG A O 1
ATOM 883 N N . ARG A 1 117 ? 25.071 22.783 8.844 1.00 34.21 98 ARG A N 1
ATOM 884 C CA . ARG A 1 117 ? 23.940 23.684 8.637 1.00 35.44 98 ARG A CA 1
ATOM 885 C C . ARG A 1 117 ? 22.654 22.923 8.400 1.00 38.11 98 ARG A C 1
ATOM 886 O O . ARG A 1 117 ? 21.583 23.470 8.625 1.00 38.64 98 ARG A O 1
ATOM 894 N N . LYS A 1 118 ? 22.752 21.716 7.831 1.00 38.72 99 LYS A N 1
ATOM 895 C CA . LYS A 1 118 ? 21.561 20.981 7.414 1.00 41.85 99 LYS A CA 1
ATOM 896 C C . LYS A 1 118 ? 21.156 19.809 8.325 1.00 39.25 99 LYS A C 1
ATOM 897 O O . LYS A 1 118 ? 19.960 19.592 8.567 1.00 41.11 99 LYS A O 1
ATOM 903 N N . VAL A 1 119 ? 22.129 19.080 8.856 1.00 36.65 100 VAL A N 1
ATOM 904 C CA . VAL A 1 119 ? 21.841 17.899 9.668 1.00 33.88 100 VAL A CA 1
ATOM 905 C C . VAL A 1 119 ? 22.649 17.842 10.946 1.00 33.37 100 VAL A C 1
ATOM 906 O O . VAL A 1 119 ? 23.697 18.463 11.045 1.00 32.41 100 VAL A O 1
ATOM 910 N N . ASP A 1 120 ? 22.172 17.038 11.902 1.00 33.32 101 ASP A N 1
ATOM 911 C CA . ASP A 1 120 ? 22.824 16.897 13.199 1.00 35.12 101 ASP A CA 1
ATOM 912 C C . ASP A 1 120 ? 23.676 15.638 13.370 1.00 34.53 101 ASP A C 1
ATOM 913 O O . ASP A 1 120 ? 24.356 15.464 14.384 1.00 38.17 101 ASP A O 1
ATOM 918 N N . THR A 1 121 ? 23.667 14.770 12.387 1.00 33.68 102 THR A N 1
ATOM 919 C CA . THR A 1 121 ? 24.547 13.617 12.416 1.00 34.26 102 THR A CA 1
ATOM 920 C C . THR A 1 121 ? 25.245 13.479 11.084 1.00 33.89 102 THR A C 1
ATOM 921 O O . THR A 1 121 ? 24.618 13.567 10.044 1.00 32.43 102 THR A O 1
ATOM 925 N N . ILE A 1 122 ? 26.562 13.301 11.130 1.00 34.36 103 ILE A N 1
ATOM 926 C CA . ILE A 1 122 ? 27.337 13.014 9.930 1.00 33.01 103 ILE A CA 1
ATOM 927 C C . ILE A 1 122 ? 28.087 11.720 10.176 1.00 33.04 103 ILE A C 1
ATOM 928 O O . ILE A 1 122 ? 28.686 11.532 11.223 1.00 29.44 103 ILE A O 1
ATOM 933 N N . ARG A 1 123 ? 28.038 10.827 9.197 1.00 34.34 104 ARG A N 1
ATOM 934 C CA . ARG A 1 123 ? 28.710 9.548 9.301 1.00 33.94 104 ARG A CA 1
ATOM 935 C C . ARG A 1 123 ? 29.562 9.255 8.068 1.00 33.00 104 ARG A C 1
ATOM 936 O O . ARG A 1 123 ? 29.449 9.901 7.029 1.00 31.24 104 ARG A O 1
ATOM 944 N N . LEU A 1 124 ? 30.420 8.263 8.217 1.00 32.21 105 LEU A N 1
ATOM 945 C CA . LEU A 1 124 ? 31.341 7.865 7.166 1.00 31.87 105 LEU A CA 1
ATOM 946 C C . LEU A 1 124 ? 31.949 6.507 7.478 1.00 30.28 105 LEU A C 1
ATOM 947 O O . LEU A 1 124 ? 31.890 6.036 8.605 1.00 34.65 105 LEU A O 1
ATOM 952 N N . ASP A 1 125 ? 32.554 5.917 6.458 1.00 33.43 106 ASP A N 1
ATOM 953 C CA . ASP A 1 125 ? 33.310 4.671 6.556 1.00 34.00 106 ASP A CA 1
ATOM 954 C C . ASP A 1 125 ? 34.772 4.924 6.270 1.00 33.51 106 ASP A C 1
ATOM 955 O O . ASP A 1 125 ? 35.161 5.164 5.122 1.00 33.30 106 ASP A O 1
ATOM 960 N N . ALA A 1 126 ? 35.552 4.884 7.349 1.00 29.34 107 ALA A N 1
ATOM 961 C CA . ALA A 1 126 ? 36.972 5.260 7.385 1.00 32.45 107 ALA A CA 1
ATOM 962 C C . ALA A 1 126 ? 37.966 4.157 7.054 1.00 33.21 107 ALA A C 1
ATOM 963 O O . ALA A 1 126 ? 38.024 3.142 7.754 1.00 35.89 107 ALA A O 1
ATOM 965 N N . SER A 1 127 ? 38.829 4.410 6.067 1.00 37.95 108 SER A N 1
ATOM 966 C CA . SER A 1 127 ? 40.003 3.578 5.795 1.00 38.53 108 SER A CA 1
ATOM 967 C C . SER A 1 127 ? 41.098 3.865 6.815 1.00 39.34 108 SER A C 1
ATOM 968 O O . SER A 1 127 ? 40.933 4.738 7.667 1.00 39.88 108 SER A O 1
ATOM 971 N N . SER A 1 128 ? 42.217 3.141 6.736 1.00 39.97 109 SER A N 1
ATOM 972 C CA . SER A 1 128 ? 43.370 3.387 7.620 1.00 40.02 109 SER A CA 1
ATOM 973 C C . SER A 1 128 ? 44.010 4.749 7.424 1.00 39.55 109 SER A C 1
ATOM 974 O O . SER A 1 128 ? 44.502 5.318 8.380 1.00 36.96 109 SER A O 1
ATOM 977 N N . GLN A 1 129 ? 44.061 5.240 6.183 1.00 37.36 110 GLN A N 1
ATOM 978 C CA . GLN A 1 129 ? 44.643 6.543 5.938 1.00 36.31 110 GLN A CA 1
ATOM 979 C C . GLN A 1 129 ? 43.729 7.662 6.423 1.00 36.14 110 GLN A C 1
ATOM 980 O O . GLN A 1 129 ? 44.204 8.666 6.955 1.00 33.08 110 GLN A O 1
ATOM 986 N N . GLY A 1 130 ? 42.421 7.499 6.257 1.00 36.33 111 GLY A N 1
ATOM 987 C CA . GLY A 1 130 ? 41.473 8.544 6.646 1.00 36.19 111 GLY A CA 1
ATOM 988 C C . GLY A 1 130 ? 41.246 8.667 8.144 1.00 36.98 111 GLY A C 1
ATOM 989 O O . GLY A 1 130 ? 41.048 9.763 8.667 1.00 35.60 111 GLY A O 1
ATOM 990 N N . TYR A 1 131 ? 41.282 7.532 8.835 1.00 35.99 112 TYR A N 1
ATOM 991 C CA . TYR A 1 131 ? 40.868 7.432 10.231 1.00 31.59 112 TYR A CA 1
ATOM 992 C C . TYR A 1 131 ? 41.390 8.579 11.085 1.00 30.83 112 TYR A C 1
ATOM 993 O O . TYR A 1 131 ? 40.624 9.200 11.838 1.00 28.78 112 TYR A O 1
ATOM 1002 N N . GLY A 1 132 ? 42.689 8.864 10.980 1.00 32.16 113 GLY A N 1
ATOM 1003 C CA . GLY A 1 132 ? 43.307 9.894 11.802 1.00 31.48 113 GLY A CA 1
ATOM 1004 C C . GLY A 1 132 ? 42.822 11.303 11.508 1.00 30.54 113 GLY A C 1
ATOM 1005 O O . GLY A 1 132 ? 42.840 12.149 12.373 1.00 32.13 113 GLY A O 1
ATOM 1006 N N . LEU A 1 133 ? 42.467 11.570 10.261 1.00 32.65 114 LEU A N 1
ATOM 1007 C CA . LEU A 1 133 ? 41.857 12.840 9.853 1.00 32.44 114 LEU A CA 1
ATOM 1008 C C . LEU A 1 133 ? 40.519 13.003 10.583 1.00 32.81 114 LEU A C 1
ATOM 1009 O O . LEU A 1 133 ? 40.287 13.979 11.281 1.00 33.98 114 LEU A O 1
ATOM 1014 N N . TYR A 1 134 ? 39.648 12.012 10.469 1.00 33.51 115 TYR A N 1
ATOM 1015 C CA . TYR A 1 134 ? 38.273 12.143 10.989 1.00 32.91 115 TYR A CA 1
ATOM 1016 C C . TYR A 1 134 ? 38.245 12.225 12.534 1.00 33.46 115 TYR A C 1
ATOM 1017 O O . TYR A 1 134 ? 37.382 12.880 13.136 1.00 33.26 115 TYR A O 1
ATOM 1026 N N . LYS A 1 135 ? 39.196 11.564 13.159 1.00 33.11 116 LYS A N 1
ATOM 1027 C CA . LYS A 1 135 ? 39.300 11.576 14.611 1.00 37.72 116 LYS A CA 1
ATOM 1028 C C . LYS A 1 135 ? 39.617 12.966 15.150 1.00 32.85 116 LYS A C 1
ATOM 1029 O O . LYS A 1 135 ? 39.130 13.326 16.203 1.00 33.84 116 LYS A O 1
ATOM 1035 N N . LYS A 1 136 ? 40.408 13.748 14.403 1.00 31.52 117 LYS A N 1
ATOM 1036 C CA . LYS A 1 136 ? 40.696 15.142 14.741 1.00 30.65 117 LYS A CA 1
ATOM 1037 C C . LYS A 1 136 ? 39.427 16.004 14.822 1.00 31.92 117 LYS A C 1
ATOM 1038 O O . LYS A 1 136 ? 39.430 16.969 15.548 1.00 31.24 117 LYS A O 1
ATOM 1044 N N . PHE A 1 137 ? 38.382 15.651 14.049 1.00 32.79 118 PHE A N 1
ATOM 1045 C CA . PHE A 1 137 ? 37.085 16.322 14.041 1.00 32.33 118 PHE A CA 1
ATOM 1046 C C . PHE A 1 137 ? 36.053 15.665 14.981 1.00 34.88 118 PHE A C 1
ATOM 1047 O O . PHE A 1 137 ? 34.857 15.939 14.899 1.00 35.86 118 PHE A O 1
ATOM 1055 N N . LYS A 1 138 ? 36.537 14.775 15.843 1.00 35.07 119 LYS A N 1
ATOM 1056 C CA . LYS A 1 138 ? 35.796 14.223 16.966 1.00 35.27 119 LYS A CA 1
ATOM 1057 C C . LYS A 1 138 ? 34.804 13.143 16.538 1.00 34.25 119 LYS A C 1
ATOM 1058 O O . LYS A 1 138 ? 33.904 12.774 17.297 1.00 34.09 119 LYS A O 1
ATOM 1062 N N . PHE A 1 139 ? 34.998 12.602 15.334 1.00 31.58 120 PHE A N 1
ATOM 1063 C CA . PHE A 1 139 ? 34.308 11.393 14.927 1.00 32.50 120 PHE A CA 1
ATOM 1064 C C . PHE A 1 139 ? 34.656 10.216 15.845 1.00 33.43 120 PHE A C 1
ATOM 1065 O O . PHE A 1 139 ? 35.839 9.987 16.162 1.00 36.08 120 PHE A O 1
ATOM 1073 N N . VAL A 1 140 ? 33.614 9.498 16.284 1.00 33.19 121 VAL A N 1
ATOM 1074 C CA . VAL A 1 140 ? 33.726 8.355 17.190 1.00 31.65 121 VAL A CA 1
ATOM 1075 C C . VAL A 1 140 ? 33.437 7.049 16.438 1.00 31.41 121 VAL A C 1
ATOM 1076 O O . VAL A 1 140 ? 32.646 7.035 15.519 1.00 32.54 121 VAL A O 1
ATOM 1080 N N . ASP A 1 141 ? 34.073 5.955 16.844 1.00 32.11 122 ASP A N 1
ATOM 1081 C CA . ASP A 1 141 ? 33.861 4.647 16.225 1.00 33.02 122 ASP A CA 1
ATOM 1082 C C . ASP A 1 141 ? 32.439 4.126 16.429 1.00 33.87 122 ASP A C 1
ATOM 1083 O O . ASP A 1 141 ? 31.870 4.244 17.522 1.00 34.97 122 ASP A O 1
ATOM 1088 N N . GLU A 1 142 ? 31.876 3.554 15.371 1.00 35.09 123 GLU A N 1
ATOM 1089 C CA . GLU A 1 142 ? 30.650 2.786 15.492 1.00 37.34 123 GLU A CA 1
ATOM 1090 C C . GLU A 1 142 ? 30.971 1.289 15.444 1.00 36.12 123 GLU A C 1
ATOM 1091 O O . GLU A 1 142 ? 31.091 0.666 16.482 1.00 38.73 123 GLU A O 1
ATOM 1097 N N . TYR A 1 143 ? 31.171 0.742 14.254 1.00 32.83 124 TYR A N 1
ATOM 1098 C CA . TYR A 1 143 ? 31.515 -0.660 14.065 1.00 33.99 124 TYR A CA 1
ATOM 1099 C C . TYR A 1 143 ? 32.175 -0.761 12.688 1.00 34.09 124 TYR A C 1
ATOM 1100 O O . TYR A 1 143 ? 32.044 0.153 11.883 1.00 31.87 124 TYR A O 1
ATOM 1109 N N A ARG A 1 144 ? 32.853 -1.881 12.428 0.50 34.73 125 ARG A N 1
ATOM 1110 N N B ARG A 1 144 ? 32.860 -1.873 12.424 0.50 34.89 125 ARG A N 1
ATOM 1111 C CA A ARG A 1 144 ? 33.533 -2.114 11.143 0.50 34.94 125 ARG A CA 1
ATOM 1112 C CA B ARG A 1 144 ? 33.569 -2.067 11.151 0.50 35.26 125 ARG A CA 1
ATOM 1113 C C A ARG A 1 144 ? 32.578 -2.528 10.038 0.50 33.37 125 ARG A C 1
ATOM 1114 C C B ARG A 1 144 ? 32.635 -2.565 10.046 0.50 33.53 125 ARG A C 1
ATOM 1115 O O A ARG A 1 144 ? 31.545 -3.159 10.279 0.50 34.74 125 ARG A O 1
ATOM 1116 O O B ARG A 1 144 ? 31.662 -3.274 10.302 0.50 35.04 125 ARG A O 1
ATOM 1131 N N . THR A 1 145 ? 32.935 -2.163 8.818 1.00 34.62 126 THR A N 1
ATOM 1132 C CA . THR A 1 145 ? 32.149 -2.500 7.652 1.00 31.50 126 THR A CA 1
ATOM 1133 C C . THR A 1 145 ? 33.163 -3.180 6.746 1.00 31.19 126 THR A C 1
ATOM 1134 O O . THR A 1 145 ? 34.083 -2.536 6.253 1.00 31.43 126 THR A O 1
ATOM 1138 N N . VAL A 1 146 ? 32.970 -4.484 6.527 1.00 33.86 127 VAL A N 1
ATOM 1139 C CA . VAL A 1 146 ? 33.988 -5.379 5.926 1.00 32.57 127 VAL A CA 1
ATOM 1140 C C . VAL A 1 146 ? 33.603 -5.843 4.519 1.00 33.39 127 VAL A C 1
ATOM 1141 O O . VAL A 1 146 ? 32.537 -6.423 4.309 1.00 37.36 127 VAL A O 1
ATOM 1145 N N A ARG A 1 147 ? 34.484 -5.566 3.563 0.50 33.28 128 ARG A N 1
ATOM 1146 N N B ARG A 1 147 ? 34.479 -5.561 3.564 0.50 32.91 128 ARG A N 1
ATOM 1147 C CA A ARG A 1 147 ? 34.280 -5.869 2.150 0.50 32.83 128 ARG A CA 1
ATOM 1148 C CA B ARG A 1 147 ? 34.269 -5.897 2.169 0.50 32.43 128 ARG A CA 1
ATOM 1149 C C A ARG A 1 147 ? 34.796 -7.288 1.879 0.50 34.13 128 ARG A C 1
ATOM 1150 C C B ARG A 1 147 ? 34.786 -7.309 1.923 0.50 33.93 128 ARG A C 1
ATOM 1151 O O A ARG A 1 147 ? 35.975 -7.577 2.117 0.50 32.41 128 ARG A O 1
ATOM 1152 O O B ARG A 1 147 ? 35.951 -7.612 2.213 0.50 32.20 128 ARG A O 1
ATOM 1167 N N . TYR A 1 148 ? 33.899 -8.166 1.416 1.00 34.22 129 TYR A N 1
ATOM 1168 C CA . TYR A 1 148 ? 34.213 -9.563 1.121 1.00 33.28 129 TYR A CA 1
ATOM 1169 C C . TYR A 1 148 ? 33.988 -9.810 -0.341 1.00 33.28 129 TYR A C 1
ATOM 1170 O O . TYR A 1 148 ? 33.065 -9.257 -0.914 1.00 32.04 129 TYR A O 1
ATOM 1179 N N . GLU A 1 149 ? 34.835 -10.645 -0.937 1.00 31.56 130 GLU A N 1
ATOM 1180 C CA . GLU A 1 149 ? 34.631 -11.098 -2.293 1.00 32.77 130 GLU A CA 1
ATOM 1181 C C . GLU A 1 149 ? 34.153 -12.536 -2.174 1.00 33.48 130 GLU A C 1
ATOM 1182 O O . GLU A 1 149 ? 34.727 -13.319 -1.420 1.00 34.80 130 GLU A O 1
ATOM 1188 N N . LEU A 1 150 ? 33.116 -12.863 -2.937 1.00 30.83 131 LEU A N 1
ATOM 1189 C CA . LEU A 1 150 ? 32.426 -14.139 -2.874 1.00 30.77 131 LEU A CA 1
ATOM 1190 C C . LEU A 1 150 ? 33.028 -14.983 -4.004 1.00 29.48 13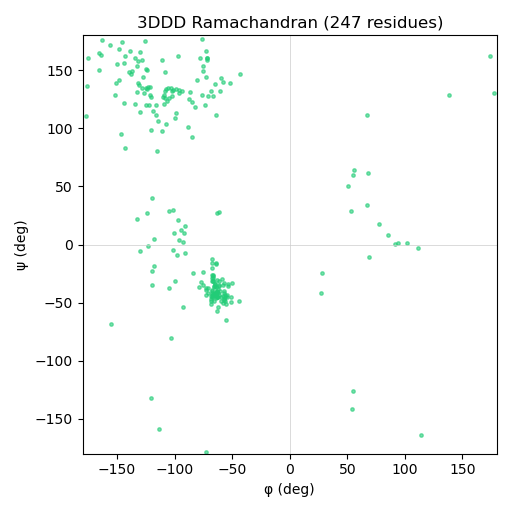1 LEU A C 1
ATOM 1191 O O . LEU A 1 150 ? 33.000 -14.571 -5.153 1.00 29.45 131 LEU A O 1
ATOM 1204 N N . GLU A 1 152 ? 33.005 -18.696 -4.686 1.00 32.01 133 GLU A N 1
ATOM 1205 C CA . GLU A 1 152 ? 32.425 -19.878 -5.300 1.00 36.20 133 GLU A CA 1
ATOM 1206 C C . GLU A 1 152 ? 30.917 -19.938 -5.194 1.00 33.78 133 GLU A C 1
ATOM 1207 O O . GLU A 1 152 ? 30.337 -19.538 -4.187 1.00 31.55 133 GLU A O 1
ATOM 1213 N N A ARG A 1 153 ? 30.309 -20.462 -6.255 0.50 33.66 134 ARG A N 1
ATOM 1214 N N B ARG A 1 153 ? 30.291 -20.433 -6.256 0.50 33.09 134 ARG A N 1
ATOM 1215 C CA A ARG A 1 153 ? 28.862 -20.657 -6.352 0.50 34.47 134 ARG A CA 1
ATOM 1216 C CA B ARG A 1 153 ? 28.840 -20.575 -6.296 0.50 33.32 134 ARG A CA 1
ATOM 1217 C C A ARG A 1 153 ? 28.458 -21.838 -5.460 0.50 33.29 134 ARG A C 1
ATOM 1218 C C B ARG A 1 153 ? 28.452 -21.795 -5.464 0.50 32.73 134 ARG A C 1
ATOM 1219 O O A ARG A 1 153 ? 28.889 -22.976 -5.687 0.50 30.75 134 ARG A O 1
ATOM 1220 O O B ARG A 1 153 ? 28.893 -22.919 -5.733 0.50 30.38 134 ARG A O 1
ATOM 1235 N N . PRO A 1 154 ? 27.653 -21.574 -4.421 1.00 34.48 135 PRO A N 1
ATOM 1236 C CA . PRO A 1 154 ? 27.066 -22.713 -3.700 1.00 33.62 135 PRO A CA 1
ATOM 1237 C C . PRO A 1 154 ? 26.220 -23.597 -4.634 1.00 34.06 135 PRO A C 1
ATOM 1238 O O . PRO A 1 154 ? 25.533 -23.102 -5.514 1.00 35.14 135 PRO A O 1
ATOM 1242 N N . ILE A 1 155 ? 26.309 -24.901 -4.452 1.00 38.20 136 ILE A N 1
ATOM 1243 C CA . ILE A 1 155 ? 25.508 -25.864 -5.204 1.00 40.74 136 ILE A CA 1
ATOM 1244 C C . ILE A 1 155 ? 24.187 -25.978 -4.467 1.00 43.11 136 ILE A C 1
ATOM 1245 O O . ILE A 1 155 ? 24.053 -26.741 -3.518 1.00 46.77 136 ILE A O 1
ATOM 1250 N N . LYS A 1 156 ? 23.220 -25.186 -4.873 1.00 45.36 137 LYS A N 1
ATOM 1251 C CA . LYS A 1 156 ? 22.030 -24.976 -4.061 1.00 48.61 137 LYS A CA 1
ATOM 1252 C C . LYS A 1 156 ? 21.112 -24.081 -4.856 1.00 49.36 137 LYS A C 1
ATOM 1253 O O . LYS A 1 156 ? 21.430 -22.925 -5.060 1.00 53.16 137 LYS A O 1
ATOM 1259 N N . ARG A 1 157 ? 19.998 -24.622 -5.329 1.00 51.63 138 ARG A N 1
ATOM 1260 C CA . ARG A 1 157 ? 19.053 -23.861 -6.146 1.00 53.88 138 ARG A CA 1
ATOM 1261 C C . ARG A 1 157 ? 18.286 -22.942 -5.229 1.00 54.07 138 ARG A C 1
ATOM 1262 O O . ARG A 1 157 ? 18.090 -23.262 -4.049 1.00 55.39 138 ARG A O 1
ATOM 1264 N N . VAL A 1 158 ? 17.872 -21.788 -5.738 1.00 55.51 139 VAL A N 1
ATOM 1265 C CA . VAL A 1 158 ? 16.775 -21.064 -5.076 1.00 57.38 139 VAL A CA 1
ATOM 1266 C C . VAL A 1 158 ? 15.640 -20.689 -6.018 1.00 55.06 139 VAL A C 1
ATOM 1267 O O . VAL A 1 158 ? 15.838 -20.396 -7.222 1.00 52.51 139 VAL A O 1
ATOM 1271 N N . GLU A 1 159 ? 14.453 -20.773 -5.420 1.00 52.81 140 GLU A N 1
ATOM 1272 C CA . GLU A 1 159 ? 13.207 -20.363 -6.007 1.00 51.79 140 GLU A CA 1
ATOM 1273 C C . GLU A 1 159 ? 12.724 -19.116 -5.232 1.00 49.50 140 GLU A C 1
ATOM 1274 O O . GLU A 1 159 ? 13.152 -18.861 -4.113 1.00 48.86 140 GLU A O 1
ATOM 1277 N N . GLY A 1 160 ? 11.859 -18.321 -5.844 1.00 48.49 141 GLY A N 1
ATOM 1278 C CA . GLY A 1 160 ? 11.138 -17.271 -5.110 1.00 46.14 141 GLY A CA 1
ATOM 1279 C C . GLY A 1 160 ? 11.721 -15.868 -5.086 1.00 44.53 141 GLY A C 1
ATOM 1280 O O . GLY A 1 160 ? 11.127 -14.980 -4.455 1.00 45.73 141 GLY A O 1
ATOM 1281 N N . VAL A 1 161 ? 12.850 -15.659 -5.768 1.00 41.95 142 VAL A N 1
ATOM 1282 C CA . VAL A 1 161 ? 13.480 -14.318 -5.865 1.00 40.92 142 VAL A CA 1
ATOM 1283 C C . VAL A 1 161 ? 13.220 -13.741 -7.243 1.00 38.90 142 VAL A C 1
ATOM 1284 O O . VAL A 1 161 ? 13.541 -14.365 -8.224 1.00 39.66 142 VAL A O 1
ATOM 1288 N N . VAL A 1 162 ? 12.663 -12.535 -7.301 1.00 37.64 143 VAL A N 1
ATOM 1289 C CA . VAL A 1 162 ? 12.249 -11.925 -8.550 1.00 37.53 143 VAL A CA 1
ATOM 1290 C C . VAL A 1 162 ? 12.951 -10.570 -8.686 1.00 38.21 143 VAL A C 1
ATOM 1291 O O . VAL A 1 162 ? 13.265 -9.916 -7.700 1.00 36.38 143 VAL A O 1
ATOM 1295 N N . GLU A 1 163 ? 13.207 -10.157 -9.917 1.00 38.05 144 GLU A N 1
ATOM 1296 C CA . GLU A 1 163 ? 13.692 -8.820 -10.170 1.00 38.07 144 GLU A CA 1
ATOM 1297 C C . GLU A 1 163 ? 12.518 -7.934 -10.542 1.00 37.54 144 GLU A C 1
ATOM 1298 O O . GLU A 1 163 ? 11.698 -8.310 -11.367 1.00 36.56 144 GLU A O 1
ATOM 1304 N N . VAL A 1 164 ? 12.450 -6.756 -9.933 1.00 40.20 145 VAL A N 1
ATOM 1305 C CA . VAL A 1 164 ? 11.349 -5.809 -10.157 1.00 41.29 145 VAL A CA 1
ATOM 1306 C C . VAL A 1 164 ? 11.875 -4.464 -10.739 1.00 41.71 145 VAL A C 1
ATOM 1307 O O . VAL A 1 164 ? 12.935 -3.995 -10.360 1.00 41.77 145 VAL A O 1
ATOM 1311 N N A ASN A 1 165 ? 11.161 -3.875 -11.695 0.50 41.18 146 ASN A N 1
ATOM 1312 N N B ASN A 1 165 ? 11.098 -3.902 -11.666 0.50 41.44 146 ASN A N 1
ATOM 1313 C CA A ASN A 1 165 ? 11.651 -2.654 -12.353 0.50 40.42 146 ASN A CA 1
ATOM 1314 C CA B ASN A 1 165 ? 11.429 -2.673 -12.403 0.50 40.71 146 ASN A CA 1
ATOM 1315 C C A ASN A 1 165 ? 11.306 -1.332 -11.604 0.50 39.81 146 ASN A C 1
ATOM 1316 C C B ASN A 1 165 ? 11.316 -1.376 -11.579 0.50 40.18 146 ASN A C 1
ATOM 1317 O O A ASN A 1 165 ? 11.898 -0.290 -11.892 0.50 38.32 146 ASN A O 1
ATOM 1318 O O B ASN A 1 165 ? 12.054 -0.409 -11.792 0.50 39.07 146 ASN A O 1
ATOM 1327 N N . LYS A 1 166 ? 10.367 -1.381 -10.652 1.00 40.90 147 LYS A N 1
ATOM 1328 C CA . LYS A 1 166 ? 9.996 -0.221 -9.833 1.00 41.65 147 LYS A CA 1
ATOM 1329 C C . LYS A 1 166 ? 10.141 -0.635 -8.369 1.00 40.52 147 LYS A C 1
ATOM 1330 O O . LYS A 1 166 ? 9.855 -1.775 -8.017 1.00 39.41 147 LYS A O 1
ATOM 1333 N N . ILE A 1 167 ? 10.581 0.303 -7.529 1.00 37.09 148 ILE A N 1
ATOM 1334 C CA . ILE A 1 167 ? 10.741 0.049 -6.129 1.00 35.63 148 ILE A CA 1
ATOM 1335 C C . ILE A 1 167 ? 9.351 0.005 -5.496 1.00 35.00 148 ILE A C 1
ATOM 1336 O O . ILE A 1 167 ? 8.629 0.982 -5.605 1.00 36.43 148 ILE A O 1
ATOM 1341 N N . PRO A 1 168 ? 8.958 -1.133 -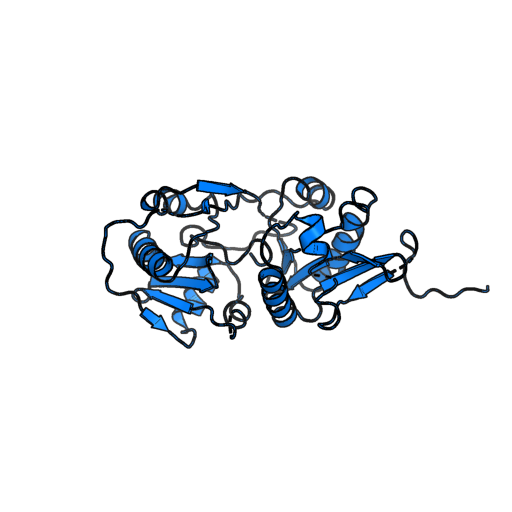4.878 1.00 33.87 149 PRO A N 1
ATOM 1342 C CA . PRO A 1 168 ? 7.693 -1.141 -4.123 1.00 33.86 149 PRO A CA 1
ATOM 1343 C C . PRO A 1 168 ? 7.781 -0.490 -2.754 1.00 34.36 149 PRO A C 1
ATOM 1344 O O . PRO A 1 168 ? 8.868 -0.375 -2.176 1.00 33.41 149 PRO A O 1
ATOM 1348 N N . ASN A 1 169 ? 6.625 -0.120 -2.221 1.00 34.34 150 ASN A N 1
ATOM 1349 C CA . ASN A 1 169 ? 6.567 0.564 -0.945 1.00 33.74 150 ASN A CA 1
ATOM 1350 C C . ASN A 1 169 ? 7.129 -0.274 0.189 1.00 34.01 150 ASN A C 1
ATOM 1351 O O . ASN A 1 169 ? 7.723 0.281 1.092 1.00 36.64 150 ASN A O 1
ATOM 1356 N N . TRP A 1 170 ? 6.934 -1.593 0.160 1.00 34.56 151 TRP A N 1
ATOM 1357 C CA . TRP A 1 170 ? 7.437 -2.441 1.244 1.00 34.98 151 TRP A CA 1
ATOM 1358 C C . TRP A 1 170 ? 8.964 -2.471 1.254 1.00 36.38 151 TRP A C 1
ATOM 1359 O O . TRP A 1 170 ? 9.562 -2.726 2.300 1.00 39.98 151 TRP A O 1
ATOM 1370 N N . VAL A 1 171 ? 9.595 -2.248 0.098 1.00 35.32 152 VAL A N 1
ATOM 1371 C CA . VAL A 1 171 ? 11.056 -2.158 0.024 1.00 33.02 152 VAL A CA 1
ATOM 1372 C C . VAL A 1 171 ? 11.501 -0.846 0.637 1.00 33.17 152 VAL A C 1
ATOM 1373 O O . VAL A 1 171 ? 12.449 -0.805 1.415 1.00 33.28 152 VAL A O 1
ATOM 1377 N N . LYS A 1 172 ? 10.797 0.229 0.307 1.00 34.11 153 LYS A N 1
ATOM 1378 C CA . LYS A 1 172 ? 11.063 1.526 0.902 1.00 35.25 153 LYS A CA 1
ATOM 1379 C C . LYS A 1 172 ? 10.960 1.456 2.421 1.00 35.73 153 LYS A C 1
ATOM 1380 O O . LYS A 1 172 ? 11.789 2.015 3.120 1.00 36.85 153 LYS A O 1
ATOM 1386 N N . GLU A 1 173 ? 9.955 0.750 2.925 1.00 36.71 154 GLU A N 1
ATOM 1387 C CA . GLU A 1 173 ? 9.740 0.602 4.372 1.00 37.99 154 GLU A CA 1
ATOM 1388 C C . GLU A 1 173 ? 10.806 -0.240 5.070 1.00 36.48 154 GLU A C 1
ATOM 1389 O O . GLU A 1 173 ? 11.315 0.144 6.105 1.00 35.69 154 GLU A O 1
ATOM 1395 N N . ILE A 1 174 ? 11.147 -1.391 4.506 1.00 36.67 155 ILE A N 1
ATOM 1396 C CA . ILE A 1 174 ? 12.199 -2.233 5.098 1.00 35.92 155 ILE A CA 1
ATOM 1397 C C . ILE A 1 174 ? 13.594 -1.579 5.021 1.00 33.93 155 ILE A C 1
ATOM 1398 O O . ILE A 1 174 ? 14.407 -1.759 5.917 1.00 36.53 155 ILE A O 1
ATOM 1403 N N . ASP A 1 175 ? 13.859 -0.776 3.994 1.00 34.93 156 ASP A N 1
ATOM 1404 C CA . ASP A 1 175 ? 15.149 -0.078 3.902 1.00 34.47 156 ASP A CA 1
ATOM 1405 C C . ASP A 1 175 ? 15.254 1.064 4.910 1.00 36.13 156 ASP A C 1
ATOM 1406 O O . ASP A 1 175 ? 16.302 1.290 5.538 1.00 36.30 156 ASP A O 1
ATOM 1411 N N . LYS A 1 176 ? 14.153 1.762 5.095 1.00 35.72 157 LYS A N 1
ATOM 1412 C CA . LYS A 1 176 ? 14.077 2.834 6.075 1.00 38.45 157 LYS A CA 1
ATOM 1413 C C . LYS A 1 176 ? 14.347 2.276 7.489 1.00 37.59 157 LYS A C 1
ATOM 1414 O O . LYS A 1 176 ? 15.021 2.897 8.319 1.00 38.15 157 LYS A O 1
ATOM 1420 N N . LYS A 1 177 ? 13.815 1.098 7.757 1.00 34.79 158 LYS A N 1
ATOM 1421 C CA . LYS A 1 177 ? 14.018 0.406 9.017 1.00 32.62 158 LYS A CA 1
ATOM 1422 C C . LYS A 1 177 ? 15.497 -0.053 9.194 1.00 33.44 158 LYS A C 1
ATOM 1423 O O . LYS A 1 177 ? 16.098 0.144 10.245 1.00 34.67 158 LYS A O 1
ATOM 1427 N N . ALA A 1 178 ? 16.085 -0.634 8.148 1.00 34.16 159 ALA A N 1
ATOM 1428 C CA . ALA A 1 178 ? 17.461 -1.105 8.179 1.00 33.58 159 ALA A CA 1
ATOM 1429 C C . ALA A 1 178 ? 18.444 0.061 8.273 1.00 33.37 159 ALA A C 1
ATOM 1430 O O . ALA A 1 178 ? 19.291 0.086 9.139 1.00 34.55 159 ALA A O 1
ATOM 1432 N N . PHE A 1 179 ? 18.290 1.036 7.389 1.00 34.96 160 PHE A N 1
ATOM 1433 C CA . PHE A 1 179 ? 19.225 2.154 7.267 1.00 34.21 160 PHE A CA 1
ATOM 1434 C C . PHE A 1 179 ? 18.964 3.286 8.234 1.00 33.70 160 PHE A C 1
ATOM 1435 O O . PHE A 1 179 ? 19.861 4.049 8.533 1.00 37.74 160 PHE A O 1
ATOM 1443 N N . GLY A 1 180 ? 17.723 3.418 8.695 1.00 37.89 161 GLY A N 1
ATOM 1444 C CA . GLY A 1 180 ? 17.336 4.464 9.649 1.00 35.65 161 GLY A CA 1
ATOM 1445 C C . GLY A 1 180 ? 16.990 5.791 8.968 1.00 35.61 161 GLY A C 1
ATOM 1446 O O . GLY A 1 180 ? 16.822 6.821 9.626 1.00 34.04 161 GLY A O 1
ATOM 1447 N N . ASP A 1 181 ? 16.927 5.778 7.642 1.00 34.48 162 ASP A N 1
ATOM 1448 C CA . ASP A 1 181 ? 16.723 7.005 6.888 1.00 35.17 162 ASP A CA 1
ATOM 1449 C C . ASP A 1 181 ? 16.285 6.676 5.490 1.00 34.19 162 ASP A C 1
ATOM 1450 O O . ASP A 1 181 ? 16.222 5.493 5.120 1.00 32.64 162 ASP A O 1
ATOM 1455 N N . ASP A 1 182 ? 15.987 7.738 4.724 1.00 34.98 163 ASP A N 1
ATOM 1456 C CA . ASP A 1 182 ? 15.486 7.645 3.362 1.00 34.91 163 ASP A CA 1
ATOM 1457 C C . ASP A 1 182 ? 16.618 7.865 2.362 1.00 36.68 163 ASP A C 1
ATOM 1458 O O . ASP A 1 182 ? 17.120 8.997 2.219 1.00 36.87 163 ASP A O 1
ATOM 1463 N N . ARG A 1 183 ? 17.013 6.779 1.680 1.00 36.60 164 ARG A N 1
ATOM 1464 C CA . ARG A 1 183 ? 18.014 6.833 0.600 1.00 36.07 164 ARG A CA 1
ATOM 1465 C C . ARG A 1 183 ? 17.473 6.251 -0.712 1.00 35.18 164 ARG A C 1
ATOM 1466 O O . ARG A 1 183 ? 18.224 5.787 -1.552 1.00 37.69 164 ARG A O 1
ATOM 1474 N N . ILE A 1 184 ? 16.168 6.311 -0.904 1.00 34.85 165 ILE A N 1
ATOM 1475 C CA . ILE A 1 184 ? 15.532 5.693 -2.052 1.00 34.25 165 ILE A CA 1
ATOM 1476 C C . ILE A 1 184 ? 16.017 6.331 -3.346 1.00 36.42 165 ILE A C 1
ATOM 1477 O O . ILE A 1 184 ? 16.063 5.665 -4.386 1.00 37.34 165 ILE A O 1
ATOM 1482 N N . ARG A 1 185 ? 16.373 7.614 -3.295 1.00 36.69 166 ARG A N 1
ATOM 1483 C CA . ARG A 1 185 ? 16.856 8.313 -4.491 1.00 36.86 166 ARG A CA 1
ATOM 1484 C C . ARG A 1 185 ? 18.193 7.761 -4.971 1.00 34.35 166 ARG A C 1
ATOM 1485 O O . ARG A 1 185 ? 18.517 7.806 -6.133 1.00 38.34 166 ARG A O 1
ATOM 1493 N N . VAL A 1 186 ? 18.957 7.190 -4.063 1.00 35.45 167 VAL A N 1
ATOM 1494 C CA . VAL A 1 186 ? 20.202 6.537 -4.415 1.00 33.09 167 VAL A CA 1
ATOM 1495 C C . VAL A 1 186 ? 19.915 5.212 -5.146 1.00 34.89 167 VAL A C 1
ATOM 1496 O O . VAL A 1 186 ? 20.443 4.954 -6.242 1.00 33.33 167 VAL A O 1
ATOM 1500 N N A LEU A 1 187 ? 19.071 4.376 -4.549 0.50 33.63 168 LEU A N 1
ATOM 1501 N N B LEU A 1 187 ? 19.052 4.402 -4.540 0.50 33.68 168 LEU A N 1
ATOM 1502 C CA A LEU A 1 187 ? 18.628 3.144 -5.217 0.50 34.14 168 LEU A CA 1
ATOM 1503 C CA B LEU A 1 187 ? 18.582 3.157 -5.157 0.50 34.44 168 LEU A CA 1
ATOM 1504 C C A LEU A 1 187 ? 18.119 3.448 -6.630 0.50 32.14 168 LEU A C 1
ATOM 1505 C C B LEU A 1 187 ? 18.085 3.422 -6.591 0.50 32.25 168 LEU A C 1
ATOM 1506 O O A LEU A 1 187 ? 18.536 2.822 -7.582 0.50 31.27 168 LEU A O 1
ATOM 1507 O O B LEU A 1 187 ? 18.483 2.748 -7.516 0.50 31.39 168 LEU A O 1
ATOM 1516 N N . GLU A 1 188 ? 17.244 4.436 -6.750 1.00 32.43 169 GLU A N 1
ATOM 1517 C CA . GLU A 1 188 ? 16.707 4.852 -8.046 1.00 33.93 169 GLU A CA 1
ATOM 1518 C C . GLU A 1 188 ? 17.764 5.244 -9.089 1.00 33.14 169 GLU A C 1
ATOM 1519 O O . GLU A 1 188 ? 17.609 4.930 -10.258 1.00 33.02 169 GLU A O 1
ATOM 1525 N N . ALA A 1 189 ? 18.7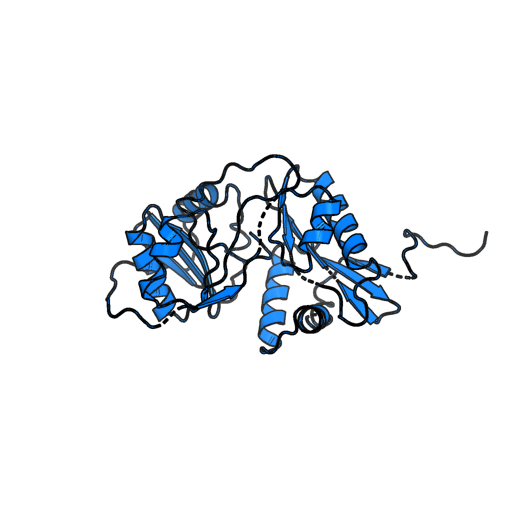83 5.983 -8.657 1.00 32.44 170 ALA A N 1
ATOM 1526 C CA . ALA A 1 189 ? 19.858 6.456 -9.542 1.00 34.37 170 ALA A CA 1
ATOM 1527 C C . ALA A 1 189 ? 20.654 5.292 -10.105 1.00 33.98 170 ALA A C 1
ATOM 1528 O O . ALA A 1 189 ? 20.955 5.253 -11.293 1.00 34.01 170 ALA A O 1
ATOM 1530 N N . TYR A 1 190 ? 20.961 4.321 -9.253 1.00 35.16 171 TYR A N 1
ATOM 1531 C CA . TYR A 1 190 ? 21.592 3.077 -9.675 1.00 34.15 171 TYR A CA 1
ATOM 1532 C C . TYR A 1 190 ? 20.744 2.238 -10.629 1.00 33.94 171 TYR A C 1
ATOM 1533 O O . TYR A 1 190 ? 21.260 1.650 -11.585 1.00 34.82 171 TYR A O 1
ATOM 1550 N N . ARG A 1 192 ? 18.527 3.482 -12.633 1.00 37.29 173 ARG A N 1
ATOM 1551 C CA . ARG A 1 192 ? 18.593 4.118 -13.981 1.00 37.36 173 ARG A CA 1
ATOM 1552 C C . ARG A 1 192 ? 19.788 3.626 -14.813 1.00 39.84 173 ARG A C 1
ATOM 1553 O O . ARG A 1 192 ? 19.725 3.648 -16.052 1.00 41.34 173 ARG A O 1
ATOM 1561 N N . ARG A 1 193 ? 20.854 3.150 -14.150 1.00 38.48 174 ARG A N 1
ATOM 1562 C CA . ARG A 1 193 ? 22.038 2.673 -14.851 1.00 40.73 174 ARG A CA 1
ATOM 1563 C C . ARG A 1 193 ? 22.140 1.169 -14.979 1.00 39.86 174 ARG A C 1
ATOM 1564 O O . ARG A 1 193 ? 23.192 0.666 -15.322 1.00 40.51 174 ARG A O 1
ATOM 1572 N N . GLY A 1 194 ? 21.084 0.454 -14.648 1.00 38.71 175 GLY A N 1
ATOM 1573 C CA . GLY A 1 194 ? 21.016 -0.958 -14.943 1.00 37.85 175 GLY A CA 1
ATOM 1574 C C . GLY A 1 194 ? 21.056 -1.856 -13.735 1.00 38.36 175 GLY A C 1
ATOM 1575 O O . GLY A 1 194 ? 20.941 -3.070 -13.883 1.00 38.96 175 GLY A O 1
ATOM 1576 N N . ALA A 1 195 ? 21.204 -1.267 -12.547 1.00 34.99 176 ALA A N 1
ATOM 1577 C CA . ALA A 1 195 ? 21.222 -2.027 -11.306 1.00 32.77 176 ALA A CA 1
ATOM 1578 C C . ALA A 1 195 ? 19.906 -2.769 -11.180 1.00 33.45 176 ALA A C 1
ATOM 1579 O O . ALA A 1 195 ? 18.875 -2.248 -11.571 1.00 32.16 176 ALA A O 1
ATOM 1581 N N . ARG A 1 196 ? 19.950 -3.992 -10.648 1.00 36.43 177 ARG A N 1
ATOM 1582 C CA . ARG A 1 196 ? 18.788 -4.864 -10.604 1.00 36.69 177 ARG A CA 1
ATOM 1583 C C . ARG A 1 196 ? 18.293 -4.973 -9.184 1.00 34.57 177 ARG A C 1
ATOM 1584 O O . ARG A 1 196 ? 19.085 -5.240 -8.298 1.00 32.87 177 ARG A O 1
ATOM 1592 N N . LEU A 1 197 ? 16.984 -4.801 -8.972 1.00 32.87 178 LEU A N 1
ATOM 1593 C CA . LEU A 1 197 ? 16.410 -4.925 -7.644 1.00 32.35 178 LEU A CA 1
ATOM 1594 C C . LEU A 1 197 ? 15.789 -6.330 -7.485 1.00 32.77 178 LEU A C 1
ATOM 1595 O O . LEU A 1 197 ? 14.805 -6.693 -8.146 1.00 30.82 178 LEU A O 1
ATOM 1600 N N . LEU A 1 198 ? 16.384 -7.125 -6.606 1.00 33.84 179 LEU A N 1
ATOM 1601 C CA . LEU A 1 198 ? 15.931 -8.490 -6.383 1.00 33.60 179 LEU A CA 1
ATOM 1602 C C . LEU A 1 198 ? 15.150 -8.509 -5.089 1.00 33.50 179 LEU A C 1
ATOM 1603 O O . LEU A 1 198 ? 15.585 -7.926 -4.120 1.00 35.50 179 LEU A O 1
ATOM 1608 N N . CYS A 1 199 ? 13.998 -9.174 -5.093 1.00 32.46 180 CYS A N 1
ATOM 1609 C CA . CYS A 1 199 ? 13.083 -9.178 -3.983 1.00 34.11 180 CYS A CA 1
ATOM 1610 C C . CYS A 1 199 ? 12.660 -10.608 -3.683 1.00 35.27 180 CYS A C 1
ATOM 1611 O O . CYS A 1 199 ? 12.407 -11.387 -4.601 1.00 34.48 180 CYS A O 1
ATOM 1614 N N . ALA A 1 200 ? 12.579 -10.942 -2.397 1.00 34.67 181 ALA A N 1
ATOM 1615 C CA . ALA A 1 200 ? 12.149 -12.265 -1.954 1.00 35.59 181 ALA A CA 1
ATOM 1616 C C . ALA A 1 200 ? 10.934 -12.049 -1.109 1.00 40.05 181 ALA A C 1
ATOM 1617 O O . ALA A 1 200 ? 10.984 -11.262 -0.172 1.00 40.72 181 ALA A O 1
ATOM 1619 N N . GLU A 1 201 ? 9.843 -12.744 -1.438 1.00 46.14 182 GLU A N 1
ATOM 1620 C CA . GLU A 1 201 ? 8.641 -12.707 -0.617 1.00 50.00 182 GLU A CA 1
ATOM 1621 C C . GLU A 1 201 ? 8.331 -11.201 -0.502 1.00 48.97 182 GLU A C 1
ATOM 1622 O O . GLU A 1 201 ? 8.524 -10.453 -1.510 1.00 51.09 182 GLU A O 1
ATOM 1628 N N . ASN A 1 202 ? 7.888 -10.735 0.662 1.00 45.59 183 ASN A N 1
ATOM 1629 C CA . ASN A 1 202 ? 7.968 -9.294 0.941 1.00 43.79 183 ASN A CA 1
ATOM 1630 C C . ASN A 1 202 ? 8.832 -9.044 2.168 1.00 40.90 183 ASN A C 1
ATOM 1631 O O . ASN A 1 202 ? 8.529 -8.183 2.991 1.00 40.82 183 ASN A O 1
ATOM 1636 N N . GLU A 1 203 ? 9.921 -9.801 2.272 1.00 39.82 184 GLU A N 1
ATOM 1637 C CA . GLU A 1 203 ? 10.742 -9.870 3.485 1.00 40.30 184 GLU A CA 1
ATOM 1638 C C . GLU A 1 203 ? 12.197 -9.501 3.244 1.00 36.60 184 GLU A C 1
ATOM 1639 O O . GLU A 1 203 ? 12.996 -9.524 4.172 1.00 33.97 184 GLU A O 1
ATOM 1645 N N . GLY A 1 204 ? 12.568 -9.188 2.005 1.00 35.71 185 GLY A N 1
ATOM 1646 C CA . GLY A 1 204 ? 13.932 -8.793 1.762 1.00 33.84 185 GLY A CA 1
ATOM 1647 C C . GLY A 1 204 ? 14.195 -8.350 0.356 1.00 33.02 185 GLY A C 1
ATOM 1648 O O . GLY A 1 204 ? 13.421 -8.642 -0.531 1.00 32.64 185 GLY A O 1
ATOM 1649 N N . PHE A 1 205 ? 15.283 -7.608 0.182 1.00 33.04 186 PHE A N 1
ATOM 1650 C CA . PHE A 1 205 ? 15.725 -7.164 -1.130 1.00 34.67 186 PHE A CA 1
ATOM 1651 C C . PHE A 1 205 ? 17.242 -7.017 -1.178 1.00 33.13 186 PHE A C 1
ATOM 1652 O O . PHE A 1 205 ? 17.903 -6.813 -0.146 1.00 32.61 186 PHE A O 1
ATOM 1660 N N . GLY A 1 206 ? 17.766 -7.121 -2.394 1.00 31.66 187 GLY A N 1
ATOM 1661 C CA . GLY A 1 206 ? 19.143 -6.788 -2.691 1.00 32.01 187 GLY A CA 1
ATOM 1662 C C . GLY A 1 206 ? 19.243 -6.032 -4.004 1.00 32.52 187 GLY A C 1
ATOM 1663 O O . GLY A 1 206 ? 18.442 -6.259 -4.921 1.00 34.07 187 GLY A O 1
ATOM 1664 N N . LEU A 1 207 ? 20.210 -5.111 -4.080 1.00 32.95 188 LEU A N 1
ATOM 1665 C CA . LEU A 1 207 ? 20.436 -4.334 -5.294 1.00 34.22 188 LEU A CA 1
ATOM 1666 C C . LEU A 1 207 ? 21.745 -4.797 -5.900 1.00 31.99 188 LEU A C 1
ATOM 1667 O O . LEU A 1 207 ? 22.722 -4.880 -5.208 1.00 30.65 188 LEU A O 1
ATOM 1672 N N . VAL A 1 208 ? 21.738 -5.167 -7.172 1.00 34.36 189 VAL A N 1
ATOM 1673 C CA . VAL A 1 208 ? 22.925 -5.698 -7.823 1.00 35.34 189 VAL A CA 1
ATOM 1674 C C . VAL A 1 208 ? 23.307 -4.729 -8.923 1.00 35.65 189 VAL A C 1
ATOM 1675 O O . VAL A 1 208 ? 22.516 -4.468 -9.820 1.00 32.45 189 VAL A O 1
ATOM 1679 N N . TYR A 1 209 ? 24.516 -4.181 -8.822 1.00 36.11 190 TYR A N 1
ATOM 1680 C CA . TYR A 1 209 ? 25.040 -3.260 -9.789 1.00 36.32 190 TYR A CA 1
ATOM 1681 C C . TYR A 1 209 ? 26.448 -3.683 -10.097 1.00 36.77 190 TYR A C 1
ATOM 1682 O O . TYR A 1 209 ? 27.270 -3.732 -9.190 1.00 35.00 190 TYR A O 1
ATOM 1691 N N . ARG A 1 210 ? 26.732 -3.988 -11.366 1.00 39.60 191 ARG A N 1
ATOM 1692 C CA . ARG A 1 210 ? 28.017 -4.544 -11.756 1.00 40.48 191 ARG A CA 1
ATOM 1693 C C . ARG A 1 210 ? 28.319 -5.818 -10.937 1.00 43.37 191 ARG A C 1
ATOM 1694 O O . ARG A 1 210 ? 27.500 -6.751 -10.877 1.00 43.96 191 ARG A O 1
ATOM 1702 N N . GLY A 1 211 ? 29.456 -5.898 -10.281 1.00 42.79 192 GLY A N 1
ATOM 1703 C CA . GLY A 1 211 ? 29.745 -7.150 -9.569 1.00 40.06 192 GLY A CA 1
ATOM 1704 C C . GLY A 1 211 ? 29.478 -7.000 -8.095 1.00 39.81 192 GLY A C 1
ATOM 1705 O O . GLY A 1 211 ? 30.138 -7.636 -7.271 1.00 40.04 192 GLY A O 1
ATOM 1706 N N . LYS A 1 212 ? 28.537 -6.135 -7.744 1.00 39.94 193 LYS A N 1
ATOM 1707 C CA . LYS A 1 212 ? 28.386 -5.751 -6.342 1.00 41.26 193 LYS A CA 1
ATOM 1708 C C . LYS A 1 212 ? 26.939 -5.867 -5.942 1.00 39.30 193 LYS A C 1
ATOM 1709 O O . LYS A 1 212 ? 26.056 -5.534 -6.721 1.00 40.48 193 LYS A O 1
ATOM 1713 N N . ILE A 1 213 ? 26.699 -6.412 -4.755 1.00 38.36 194 ILE A N 1
ATOM 1714 C CA . ILE A 1 213 ? 25.368 -6.353 -4.143 1.00 35.74 194 ILE A CA 1
ATOM 1715 C C . ILE A 1 213 ? 25.423 -5.378 -2.954 1.00 38.06 194 ILE A C 1
ATOM 1716 O O . ILE A 1 213 ? 26.279 -5.469 -2.047 1.00 36.75 194 ILE A O 1
ATOM 1721 N N . GLY A 1 214 ? 24.516 -4.419 -2.987 1.00 37.51 195 GLY A N 1
ATOM 1722 C CA . GLY A 1 214 ? 24.403 -3.472 -1.907 1.00 37.12 195 GLY A CA 1
ATOM 1723 C C . GLY A 1 214 ? 23.325 -2.458 -2.256 1.00 33.27 195 GLY A C 1
ATOM 1724 O O . GLY A 1 214 ? 23.360 -1.890 -3.303 1.00 30.55 195 GLY A O 1
ATOM 1725 N N . PRO A 1 215 ? 22.377 -2.204 -1.355 1.00 34.72 196 PRO A N 1
ATOM 1726 C CA . PRO A 1 215 ? 22.225 -2.907 -0.106 1.00 33.67 196 PRO A CA 1
ATOM 1727 C C . PRO A 1 215 ? 21.686 -4.338 -0.231 1.00 32.27 196 PRO A C 1
ATOM 1728 O O . PRO A 1 215 ? 21.184 -4.772 -1.306 1.00 31.38 196 PRO A O 1
ATOM 1732 N N . LEU A 1 216 ? 21.817 -5.062 0.877 1.00 29.89 197 LEU A N 1
ATOM 1733 C CA . LEU A 1 216 ? 21.112 -6.312 1.108 1.00 29.21 197 LEU A CA 1
ATOM 1734 C C . LEU A 1 216 ? 20.458 -6.217 2.477 1.00 31.65 197 LEU A C 1
ATOM 1735 O O . LEU A 1 216 ? 21.150 -6.089 3.504 1.00 31.49 197 LEU A O 1
ATOM 1740 N N . VAL A 1 217 ? 19.120 -6.212 2.471 1.00 33.06 198 VAL A N 1
ATOM 1741 C CA . VAL A 1 217 ? 18.274 -6.109 3.662 1.00 32.42 198 VAL A CA 1
ATOM 1742 C C . VAL A 1 217 ? 17.273 -7.277 3.673 1.00 34.64 198 VAL A C 1
ATOM 1743 O O . VAL A 1 217 ? 16.653 -7.564 2.643 1.00 36.18 198 VAL A O 1
ATOM 1747 N N . ALA A 1 218 ? 17.180 -7.981 4.800 1.00 31.44 199 ALA A N 1
ATOM 1748 C CA . ALA A 1 218 ? 16.278 -9.148 4.935 1.00 33.28 199 ALA A CA 1
ATOM 1749 C C . ALA A 1 218 ? 15.795 -9.335 6.360 1.00 33.04 199 ALA A C 1
ATOM 1750 O O . ALA A 1 218 ? 16.580 -9.216 7.299 1.00 33.01 199 ALA A O 1
ATOM 1752 N N . ASP A 1 219 ? 14.511 -9.666 6.508 1.00 37.17 200 ASP A N 1
ATOM 1753 C CA . ASP A 1 219 ? 13.911 -9.983 7.818 1.00 39.29 200 ASP A CA 1
ATOM 1754 C C . ASP A 1 219 ? 14.429 -11.277 8.434 1.00 38.22 200 ASP A C 1
ATOM 1755 O O . ASP A 1 219 ? 14.249 -11.477 9.638 1.00 38.54 200 ASP A O 1
ATOM 1760 N N . SER A 1 220 ? 15.005 -12.176 7.628 1.00 36.20 201 SER A N 1
ATOM 1761 C CA . SER A 1 220 ? 15.652 -13.387 8.166 1.00 37.08 201 SER A CA 1
ATOM 1762 C C . SER A 1 220 ? 16.887 -13.805 7.392 1.00 36.88 201 SER A C 1
ATOM 1763 O O . SER A 1 220 ? 17.041 -13.467 6.227 1.00 38.78 201 SER A O 1
ATOM 1766 N N . PRO A 1 221 ? 17.784 -14.549 8.042 1.00 36.82 202 PRO A N 1
ATOM 1767 C CA . PRO A 1 221 ? 18.922 -15.086 7.313 1.00 34.99 202 PRO A CA 1
ATOM 1768 C C . PRO A 1 221 ? 18.550 -15.953 6.131 1.00 36.11 202 PRO A C 1
ATOM 1769 O O . PRO A 1 221 ? 19.272 -15.937 5.132 1.00 37.16 202 PRO A O 1
ATOM 1773 N N . ARG A 1 222 ? 17.458 -16.717 6.219 1.00 37.19 203 ARG A N 1
ATOM 1774 C CA . ARG A 1 222 ? 17.093 -17.571 5.084 1.00 39.78 203 ARG A CA 1
ATOM 1775 C C . ARG A 1 222 ? 16.664 -16.763 3.868 1.00 35.93 203 ARG A C 1
ATOM 1776 O O . ARG A 1 222 ? 17.025 -17.125 2.771 1.00 36.79 203 ARG A O 1
ATOM 1784 N N . VAL A 1 223 ? 15.922 -15.677 4.060 1.00 34.20 204 VAL A N 1
ATOM 1785 C CA . VAL A 1 223 ? 15.577 -14.790 2.955 1.00 32.39 204 VAL A CA 1
ATOM 1786 C C . VAL A 1 223 ? 16.822 -14.081 2.393 1.00 32.99 204 VAL A C 1
ATOM 1787 O O . VAL A 1 223 ? 16.992 -14.016 1.160 1.00 34.17 204 VAL A O 1
ATOM 1791 N N . ALA A 1 224 ? 17.708 -13.591 3.263 1.00 33.56 205 ALA A N 1
ATOM 1792 C CA . ALA A 1 224 ? 18.985 -12.975 2.795 1.00 32.17 205 ALA A CA 1
ATOM 1793 C C . ALA A 1 224 ? 19.762 -13.964 1.942 1.00 34.19 205 ALA A C 1
ATOM 1794 O O . ALA A 1 224 ? 20.307 -13.584 0.890 1.00 35.10 205 ALA A O 1
ATOM 1796 N N . GLU A 1 225 ? 19.827 -15.227 2.374 1.00 33.65 206 GLU A N 1
ATOM 1797 C CA . GLU A 1 225 ? 20.534 -16.233 1.577 1.00 37.05 206 GLU A CA 1
ATOM 1798 C C . GLU A 1 225 ? 19.928 -16.398 0.181 1.00 35.99 206 GLU A C 1
ATOM 1799 O O . GLU A 1 225 ? 20.667 -16.397 -0.790 1.00 35.73 206 GLU A O 1
ATOM 1805 N N . LYS A 1 226 ? 18.604 -16.553 0.089 1.00 37.87 207 LYS A N 1
ATOM 1806 C CA . LYS A 1 226 ? 17.907 -16.678 -1.211 1.00 38.60 207 LYS A CA 1
ATOM 1807 C C . LYS A 1 226 ? 18.328 -15.536 -2.126 1.00 34.71 207 LYS A C 1
ATOM 1808 O O . LYS A 1 226 ? 18.649 -15.746 -3.294 1.00 34.15 207 LYS A O 1
ATOM 1814 N N . ILE A 1 227 ? 18.279 -14.311 -1.603 1.00 33.37 208 ILE A N 1
ATOM 1815 C CA . ILE A 1 227 ? 18.632 -13.145 -2.425 1.00 32.13 208 ILE A CA 1
ATOM 1816 C C . ILE A 1 227 ? 20.115 -13.237 -2.828 1.00 31.68 208 ILE A C 1
ATOM 1817 O O . ILE A 1 227 ? 20.458 -13.082 -3.998 1.00 30.39 208 ILE A O 1
ATOM 1822 N N . LEU A 1 228 ? 20.992 -13.550 -1.876 1.00 31.94 209 LEU A N 1
ATOM 1823 C CA . LEU A 1 228 ? 22.406 -13.542 -2.194 1.00 34.47 209 LEU A CA 1
ATOM 1824 C C . LEU A 1 228 ? 22.757 -14.588 -3.256 1.00 35.67 209 LEU A C 1
ATOM 1825 O O . LEU A 1 228 ? 23.550 -14.304 -4.149 1.00 38.59 209 LEU A O 1
ATOM 1830 N N . LEU A 1 229 ? 22.161 -15.775 -3.175 1.00 34.71 210 LEU A N 1
ATOM 1831 C CA . LEU A 1 229 ? 22.400 -16.820 -4.180 1.00 32.30 210 LEU A CA 1
ATOM 1832 C C . LEU A 1 229 ? 21.991 -16.363 -5.583 1.00 29.84 210 LEU A C 1
ATOM 1833 O O . LEU A 1 229 ? 22.710 -16.609 -6.537 1.00 32.15 210 LEU A O 1
ATOM 1838 N N . LYS A 1 230 ? 20.823 -15.744 -5.702 1.00 31.63 211 LYS A N 1
ATOM 1839 C CA . LYS A 1 230 ? 20.334 -15.210 -6.978 1.00 33.32 211 LYS A CA 1
ATOM 1840 C C . LYS A 1 230 ? 21.202 -14.039 -7.492 1.00 34.31 211 LYS A C 1
ATOM 1841 O O . LYS A 1 230 ? 21.420 -13.887 -8.696 1.00 34.03 211 LYS A O 1
ATOM 1847 N N . ALA A 1 231 ? 21.698 -13.233 -6.568 1.00 33.98 212 ALA A N 1
ATOM 1848 C CA . ALA A 1 231 ? 22.588 -12.119 -6.888 1.00 32.19 212 ALA A CA 1
ATOM 1849 C C . ALA A 1 231 ? 23.874 -12.650 -7.472 1.00 32.73 212 ALA A C 1
ATOM 1850 O O . ALA A 1 231 ? 24.393 -12.097 -8.436 1.00 34.74 212 ALA A O 1
ATOM 1852 N N . PHE A 1 232 ? 24.386 -13.737 -6.911 1.00 35.16 213 PHE A N 1
ATOM 1853 C CA . PHE A 1 232 ? 25.635 -14.330 -7.401 1.00 34.36 213 PHE A CA 1
ATOM 1854 C C . PHE A 1 232 ? 25.431 -14.829 -8.839 1.00 36.14 213 PHE A C 1
ATOM 1855 O O . PHE A 1 232 ? 26.289 -14.690 -9.704 1.00 36.80 213 PHE A O 1
ATOM 1863 N N . GLN A 1 233 ? 24.277 -15.417 -9.076 1.00 34.60 214 GLN A N 1
ATOM 1864 C CA . GLN A 1 233 ? 23.900 -15.886 -10.375 1.00 37.92 214 GLN A CA 1
ATOM 1865 C C . GLN A 1 233 ? 23.843 -14.735 -11.375 1.00 38.08 214 GLN A C 1
ATOM 1866 O O . GLN A 1 233 ? 24.198 -14.908 -12.534 1.00 37.58 214 GLN A O 1
ATOM 1872 N N . LEU A 1 234 ? 23.426 -13.553 -10.915 1.00 37.18 215 LEU A N 1
ATOM 1873 C CA . LEU A 1 234 ? 23.387 -12.365 -11.757 1.00 35.65 215 LEU A CA 1
ATOM 1874 C C . LEU A 1 234 ? 24.683 -11.520 -11.725 1.00 36.01 215 LEU A C 1
ATOM 1875 O O . LEU A 1 234 ? 24.701 -10.367 -12.147 1.00 35.51 215 LEU A O 1
ATOM 1880 N N . GLY A 1 235 ? 25.770 -12.109 -11.231 1.00 36.03 216 GLY A N 1
ATOM 1881 C CA . GLY A 1 235 ? 27.116 -11.539 -11.350 1.00 34.15 216 GLY A CA 1
ATOM 1882 C C . GLY A 1 235 ? 27.687 -10.849 -10.137 1.00 33.39 216 GLY A C 1
ATOM 1883 O O . GLY A 1 235 ? 28.771 -10.302 -10.244 1.00 33.28 216 GLY A O 1
ATOM 1884 N N . ALA A 1 236 ? 26.950 -10.826 -9.013 1.00 34.35 217 ALA A N 1
ATOM 1885 C CA . ALA A 1 236 ? 27.416 -10.241 -7.739 1.00 32.96 217 ALA A CA 1
ATOM 1886 C C . ALA A 1 236 ? 28.565 -11.061 -7.188 1.00 31.60 217 ALA A C 1
ATOM 1887 O O . ALA A 1 236 ? 28.473 -12.268 -7.075 1.00 32.17 217 ALA A O 1
ATOM 1889 N N . ARG A 1 237 ? 29.666 -10.384 -6.879 1.00 30.14 218 ARG A N 1
ATOM 1890 C CA . ARG A 1 237 ? 30.873 -10.990 -6.379 1.00 28.60 218 ARG A CA 1
ATOM 1891 C C . ARG A 1 237 ? 31.391 -10.280 -5.116 1.00 30.16 218 ARG A C 1
ATOM 1892 O O . ARG A 1 237 ? 32.361 -10.720 -4.538 1.00 31.93 218 ARG A O 1
ATOM 1900 N N . GLU A 1 238 ? 30.780 -9.167 -4.709 1.00 30.90 219 GLU A N 1
ATOM 1901 C CA . GLU A 1 238 ? 31.233 -8.456 -3.539 1.00 34.64 219 GLU A CA 1
ATOM 1902 C C . GLU A 1 238 ? 30.069 -7.950 -2.690 1.00 33.23 219 GLU A C 1
ATOM 1903 O O . GLU A 1 238 ? 29.029 -7.584 -3.219 1.00 35.46 219 GLU A O 1
ATOM 1909 N N . ILE A 1 239 ? 30.308 -7.900 -1.380 1.00 30.98 220 ILE A N 1
ATOM 1910 C CA . ILE A 1 239 ? 29.342 -7.474 -0.385 1.00 29.83 220 ILE A CA 1
ATOM 1911 C C . ILE A 1 239 ? 30.106 -6.803 0.748 1.00 31.37 220 ILE A C 1
ATOM 1912 O O . ILE A 1 239 ? 31.224 -7.201 1.101 1.00 29.95 220 ILE A O 1
ATOM 1917 N N . ILE A 1 240 ? 29.536 -5.735 1.293 1.00 33.04 221 ILE A N 1
ATOM 1918 C CA . ILE A 1 240 ? 30.157 -5.049 2.414 1.00 32.56 221 ILE A CA 1
ATOM 1919 C C . ILE A 1 240 ? 29.203 -5.193 3.597 1.00 33.84 221 ILE A C 1
ATOM 1920 O O . ILE A 1 240 ? 28.110 -4.594 3.620 1.00 34.75 221 ILE A O 1
ATOM 1925 N N . ILE A 1 241 ? 29.664 -5.965 4.575 1.00 32.17 222 ILE A N 1
ATOM 1926 C CA . ILE A 1 241 ? 28.892 -6.398 5.716 1.00 35.38 222 ILE A CA 1
ATOM 1927 C C . ILE A 1 241 ? 29.227 -5.575 6.961 1.00 32.59 222 ILE A C 1
ATOM 1928 O O . ILE A 1 241 ? 30.397 -5.432 7.296 1.00 33.02 222 ILE A O 1
ATOM 1933 N N . PRO A 1 242 ? 28.207 -5.098 7.685 1.00 32.84 223 PRO A N 1
ATOM 1934 C CA . PRO A 1 242 ? 28.471 -4.474 8.971 1.00 34.96 223 PRO A CA 1
ATOM 1935 C C . PRO A 1 242 ? 28.820 -5.589 9.947 1.00 35.84 223 PRO A C 1
ATOM 1936 O O . PRO A 1 242 ? 28.065 -6.539 10.071 1.00 38.08 223 PRO A O 1
ATOM 1940 N N A GLU A 1 243 ? 29.951 -5.466 10.626 0.50 38.28 224 GLU A N 1
ATOM 1941 N N B GLU A 1 243 ? 29.955 -5.474 10.631 0.50 37.15 224 GLU A N 1
ATOM 1942 C CA A GLU A 1 243 ? 30.500 -6.565 11.431 0.50 39.12 224 GLU A CA 1
ATOM 1943 C CA B GLU A 1 243 ? 30.471 -6.580 11.462 0.50 37.58 224 GLU A CA 1
ATOM 1944 C C A GLU A 1 243 ? 29.600 -6.898 12.643 0.50 38.92 224 GLU A C 1
ATOM 1945 C C B GLU A 1 243 ? 29.489 -6.958 12.566 0.50 38.27 224 GLU A C 1
ATOM 1946 O O A GLU A 1 243 ? 29.736 -7.969 13.238 0.50 40.09 224 GLU A O 1
ATOM 1947 O O B GLU A 1 243 ? 29.470 -8.102 13.024 0.50 39.98 224 GLU A O 1
ATOM 1958 N N . VAL A 1 244 ? 28.685 -5.987 12.989 1.00 38.18 225 VAL A N 1
ATOM 1959 C CA . VAL A 1 244 ? 27.727 -6.191 14.082 1.00 38.40 225 VAL A CA 1
ATOM 1960 C C . VAL A 1 244 ? 26.495 -7.004 13.694 1.00 40.27 225 VAL A C 1
ATOM 1961 O O . VAL A 1 244 ? 25.688 -7.310 14.556 1.00 42.13 225 VAL A O 1
ATOM 1965 N N . ASN A 1 245 ? 26.323 -7.312 12.407 1.00 41.20 226 ASN A N 1
ATOM 1966 C CA . ASN A 1 245 ? 25.263 -8.209 11.976 1.00 41.28 226 ASN A CA 1
ATOM 1967 C C . ASN A 1 245 ? 25.907 -9.567 12.062 1.00 42.84 226 ASN A C 1
ATOM 1968 O O . ASN A 1 245 ? 26.700 -9.932 11.194 1.00 42.48 226 ASN A O 1
ATOM 1973 N N . LYS A 1 246 ? 25.590 -10.288 13.134 1.00 45.13 227 LYS A N 1
ATOM 1974 C CA . LYS A 1 246 ? 26.162 -11.599 13.411 1.00 45.91 227 LYS A CA 1
ATOM 1975 C C . LYS A 1 246 ? 25.757 -12.629 12.354 1.00 46.61 227 LYS A C 1
ATOM 1976 O O . LYS A 1 246 ? 26.557 -13.499 11.995 1.00 49.32 227 LYS A O 1
ATOM 1978 N N . ASP A 1 247 ? 24.547 -12.510 11.809 1.00 44.16 228 ASP A N 1
ATOM 1979 C CA . ASP A 1 247 ? 24.098 -13.449 10.788 1.00 42.94 228 ASP A CA 1
ATOM 1980 C C . ASP A 1 247 ? 24.718 -13.227 9.418 1.00 42.54 228 ASP A C 1
ATOM 1981 O O . ASP A 1 247 ? 24.762 -14.148 8.618 1.00 42.04 228 ASP A O 1
ATOM 1986 N N . ALA A 1 248 ? 25.172 -12.009 9.138 1.00 41.95 229 ALA A N 1
ATOM 1987 C CA . ALA A 1 248 ? 25.734 -11.682 7.827 1.00 40.09 229 ALA A CA 1
ATOM 1988 C C . ALA A 1 248 ? 27.064 -12.403 7.553 1.00 37.83 229 ALA A C 1
ATOM 1989 O O . ALA A 1 248 ? 27.257 -12.912 6.473 1.00 37.92 229 ALA A O 1
ATOM 1991 N N . LEU A 1 249 ? 27.963 -12.446 8.528 1.00 38.51 230 LEU A N 1
ATOM 1992 C CA . LEU A 1 249 ? 29.228 -13.176 8.404 1.00 40.54 230 LEU A CA 1
ATOM 1993 C C . LEU A 1 249 ? 29.035 -14.666 8.199 1.00 40.21 230 LEU A C 1
ATOM 1994 O O . LEU A 1 249 ? 29.791 -15.285 7.468 1.00 38.11 230 LEU A O 1
ATOM 1999 N N . GLU A 1 250 ? 28.040 -15.245 8.875 1.00 40.89 231 GLU A N 1
ATOM 2000 C CA . GLU A 1 250 ? 27.729 -16.673 8.723 1.00 40.32 231 GLU A CA 1
ATOM 2001 C C . GLU A 1 250 ? 27.104 -16.954 7.365 1.00 39.43 231 GLU A C 1
ATOM 2002 O O . GLU A 1 250 ? 27.361 -17.973 6.775 1.00 40.33 231 GLU A O 1
ATOM 2008 N N . LEU A 1 251 ? 26.268 -16.031 6.901 1.00 40.47 232 LEU A N 1
ATOM 2009 C CA . LEU A 1 251 ? 25.549 -16.140 5.635 1.00 41.12 232 LEU A CA 1
ATOM 2010 C C . LEU A 1 251 ? 26.518 -16.319 4.473 1.00 39.22 232 LEU A C 1
ATOM 2011 O O . LEU A 1 251 ? 26.338 -17.173 3.612 1.00 41.86 232 LEU A O 1
ATOM 2016 N N A ILE A 1 252 ? 27.556 -15.500 4.427 0.50 35.74 233 ILE A N 1
ATOM 2017 N N B ILE A 1 252 ? 27.581 -15.533 4.533 0.50 39.00 233 ILE A N 1
ATOM 2018 C CA A ILE A 1 252 ? 28.426 -15.478 3.245 0.50 32.69 233 ILE A CA 1
ATOM 2019 C CA B ILE A 1 252 ? 28.511 -15.350 3.436 0.50 39.03 233 ILE A CA 1
ATOM 2020 C C A ILE A 1 252 ? 29.424 -16.633 3.193 0.50 34.57 233 ILE A C 1
ATOM 2021 C C B ILE A 1 252 ? 29.442 -16.555 3.249 0.50 37.91 233 ILE A C 1
ATOM 2022 O O A ILE A 1 252 ? 30.019 -16.882 2.148 0.50 33.79 233 ILE A O 1
ATOM 2023 O O B ILE A 1 252 ? 29.992 -16.761 2.171 0.50 37.20 233 ILE A O 1
ATOM 2032 N N . LYS A 1 253 ? 29.566 -17.364 4.300 1.00 37.99 234 LYS A N 1
ATOM 2033 C CA . LYS A 1 253 ? 30.528 -18.450 4.379 1.00 38.97 234 LYS A CA 1
ATOM 2034 C C . LYS A 1 253 ? 30.348 -19.506 3.311 1.00 35.50 234 LYS A C 1
ATOM 2035 O O . LYS A 1 253 ? 31.330 -20.083 2.869 1.00 34.57 234 LYS A O 1
ATOM 2041 N N . ILE A 1 254 ? 29.123 -19.752 2.867 1.00 35.24 235 ILE A N 1
ATOM 2042 C CA . ILE A 1 254 ? 28.919 -20.783 1.819 1.00 36.47 235 ILE A CA 1
ATOM 2043 C C . ILE A 1 254 ? 29.525 -20.379 0.457 1.00 35.94 235 ILE A C 1
ATOM 2044 O O . ILE A 1 254 ? 29.639 -21.206 -0.452 1.00 36.56 235 ILE A O 1
ATOM 2049 N N . PHE A 1 255 ? 29.902 -19.112 0.323 1.00 34.90 236 PHE A N 1
ATOM 2050 C CA . PHE A 1 255 ? 30.554 -18.622 -0.889 1.00 33.16 236 PHE A CA 1
ATOM 2051 C C . PHE A 1 255 ? 32.085 -18.690 -0.757 1.00 31.89 236 PHE A C 1
ATOM 2052 O O . PHE A 1 255 ? 32.802 -18.256 -1.633 1.00 30.56 236 PHE A O 1
ATOM 2060 N N . LYS A 1 256 ? 32.586 -19.199 0.362 1.00 33.85 237 LYS A N 1
ATOM 2061 C CA . LYS A 1 256 ? 34.015 -19.321 0.568 1.00 33.82 237 LYS A CA 1
ATOM 2062 C C . LYS A 1 256 ? 34.632 -17.955 0.373 1.00 34.38 237 LYS A C 1
ATOM 2063 O O . LYS A 1 256 ? 35.483 -17.767 -0.494 1.00 31.36 237 LYS A O 1
ATOM 2069 N N . PRO A 1 257 ? 34.210 -16.988 1.177 1.00 33.82 238 PRO A N 1
ATOM 2070 C CA . PRO A 1 257 ? 34.567 -15.611 0.890 1.00 32.33 238 PRO A CA 1
ATOM 2071 C C . PRO A 1 257 ? 36.036 -15.259 1.147 1.00 33.14 238 PRO A C 1
ATOM 2072 O O . PRO A 1 257 ? 36.729 -15.939 1.879 1.00 34.22 238 PRO A O 1
ATOM 2076 N N . SER A 1 258 ? 36.482 -14.172 0.539 1.00 33.00 239 SER A N 1
ATOM 2077 C CA . SER A 1 258 ? 37.831 -13.682 0.676 1.00 33.17 239 SER A CA 1
ATOM 2078 C C . SER A 1 258 ? 37.710 -12.246 1.134 1.00 35.16 239 SER A C 1
ATOM 2079 O O . SER A 1 258 ? 37.088 -11.419 0.459 1.00 34.13 239 SER A O 1
ATOM 2082 N N . GLN A 1 259 ? 38.275 -11.932 2.299 1.00 38.92 240 GLN A N 1
ATOM 2083 C CA . GLN A 1 259 ? 38.162 -10.574 2.803 1.00 39.98 240 GLN A CA 1
ATOM 2084 C C . GLN A 1 259 ? 39.002 -9.607 1.985 1.00 36.68 240 GLN A C 1
ATOM 2085 O O . GLN A 1 259 ? 40.198 -9.793 1.852 1.00 37.68 240 GLN A O 1
ATOM 2091 N N . VAL A 1 260 ? 38.394 -8.529 1.514 1.00 36.55 241 VAL A N 1
ATOM 2092 C CA . VAL A 1 260 ? 39.114 -7.551 0.685 1.00 33.77 241 VAL A CA 1
ATOM 2093 C C . VAL A 1 260 ? 39.699 -6.423 1.508 1.00 36.15 241 VAL A C 1
ATOM 2094 O O . VAL A 1 260 ? 40.869 -6.092 1.380 1.00 35.80 241 VAL A O 1
ATOM 2098 N N . THR A 1 261 ? 38.855 -5.779 2.300 1.00 39.02 242 THR A N 1
ATOM 2099 C CA . THR A 1 261 ? 39.275 -4.653 3.124 1.00 38.69 242 THR A CA 1
ATOM 2100 C C . THR A 1 261 ? 38.231 -4.375 4.189 1.00 37.25 242 THR A C 1
ATOM 2101 O O . THR A 1 261 ? 37.135 -4.891 4.111 1.00 36.11 242 THR A O 1
ATOM 2105 N N . SER A 1 262 ? 38.585 -3.627 5.223 1.00 37.27 243 SER A N 1
ATOM 2106 C CA . SER A 1 262 ? 37.576 -3.114 6.140 1.00 37.66 243 SER A CA 1
ATOM 2107 C C . SER A 1 262 ? 37.751 -1.626 6.451 1.00 36.76 243 SER A C 1
ATOM 2108 O O . SER A 1 262 ? 38.824 -1.064 6.338 1.00 37.12 243 SER A O 1
ATOM 2111 N N . CYS A 1 263 ? 36.634 -0.997 6.794 1.00 37.70 244 CYS A N 1
ATOM 2112 C CA . CYS A 1 263 ? 36.601 0.354 7.292 1.00 35.20 244 CYS A CA 1
ATOM 2113 C C . CYS A 1 263 ? 35.983 0.364 8.655 1.00 37.15 244 CYS A C 1
ATOM 2114 O O . CYS A 1 263 ? 35.347 -0.597 9.079 1.00 33.75 244 CYS A O 1
ATOM 2125 N N . ARG A 1 265 ? 33.208 2.426 10.522 1.00 37.42 246 ARG A N 1
ATOM 2126 C CA . ARG A 1 265 ? 32.145 3.374 10.392 1.00 35.53 246 ARG A CA 1
ATOM 2127 C C . ARG A 1 265 ? 32.304 4.298 11.582 1.00 33.37 246 ARG A C 1
ATOM 2128 O O . ARG A 1 265 ? 32.684 3.864 12.642 1.00 33.35 246 ARG A O 1
ATOM 2144 N N . ARG A 1 267 ? 30.983 8.370 13.437 1.00 35.40 248 ARG A N 1
ATOM 2145 C CA . ARG A 1 267 ? 29.861 9.294 13.605 1.00 35.32 248 ARG A CA 1
ATOM 2146 C C . ARG A 1 267 ? 30.253 10.576 14.323 1.00 35.22 248 ARG A C 1
ATOM 2147 O O . ARG A 1 267 ? 30.954 10.567 15.346 1.00 35.14 248 ARG A O 1
ATOM 2155 N N . LEU A 1 268 ? 29.754 11.686 13.788 1.00 34.75 249 LEU A N 1
ATOM 2156 C CA . LEU A 1 268 ? 29.789 12.956 14.481 1.00 33.70 249 LEU A CA 1
ATOM 2157 C C . LEU A 1 268 ? 28.347 13.418 14.697 1.00 32.87 249 LEU A C 1
ATOM 2158 O O . LEU A 1 268 ? 27.612 13.709 13.750 1.00 30.17 249 LEU A O 1
ATOM 2163 N N . GLY A 1 269 ? 27.952 13.481 15.964 1.00 31.47 250 GLY A N 1
ATOM 2164 C CA . GLY A 1 269 ? 26.599 13.815 16.328 1.00 32.40 250 GLY A CA 1
ATOM 2165 C C . GLY A 1 269 ? 25.888 12.643 16.987 1.00 35.79 250 GLY A C 1
ATOM 2166 O O . GLY A 1 269 ? 26.522 11.667 17.403 1.00 34.91 250 GLY A O 1
ATOM 2167 N N . SER A 1 270 ? 24.564 12.746 17.048 1.00 38.09 251 SER A N 1
ATOM 2168 C CA . SER A 1 270 ? 23.727 11.780 17.762 1.00 42.14 251 SER A CA 1
ATOM 2169 C C . SER A 1 270 ? 23.472 10.528 16.931 1.00 39.65 251 SER A C 1
ATOM 2170 O O . SER A 1 270 ? 23.322 10.594 15.710 1.00 38.90 251 SER A O 1
ATOM 2173 N N . LYS A 1 271 ? 23.477 9.387 17.619 1.00 40.59 252 LYS A N 1
ATOM 2174 C CA . LYS A 1 271 ? 23.156 8.091 17.036 1.00 43.52 252 LYS A CA 1
ATOM 2175 C C . LYS A 1 271 ? 21.828 8.121 16.299 1.00 41.85 252 LYS A C 1
ATOM 2176 O O . LYS A 1 271 ? 20.846 8.717 16.761 1.00 38.99 252 LYS A O 1
ATOM 2182 N N . ILE A 1 272 ? 21.838 7.467 15.153 1.00 41.67 253 ILE A N 1
ATOM 2183 C CA . ILE A 1 272 ? 20.673 7.256 14.327 1.00 44.19 253 ILE A CA 1
ATOM 2184 C C . ILE A 1 272 ? 20.122 5.877 14.665 1.00 42.89 253 ILE A C 1
ATOM 2185 O O . ILE A 1 272 ? 20.866 4.913 14.697 1.00 41.46 253 ILE A O 1
ATOM 2190 N N . GLU A 1 273 ? 18.822 5.794 14.925 1.00 46.54 254 GLU A N 1
ATOM 2191 C CA . GLU A 1 273 ? 18.145 4.516 15.119 1.00 48.80 254 GLU A CA 1
ATOM 2192 C C . GLU A 1 273 ? 18.211 3.716 13.800 1.00 46.73 254 GLU A C 1
ATOM 2193 O O . GLU A 1 273 ? 17.632 4.121 12.820 1.00 45.96 254 GLU A O 1
ATOM 2199 N N . GLU A 1 274 ? 18.961 2.621 13.780 1.00 45.37 255 GLU A N 1
ATOM 2200 C CA . GLU A 1 274 ? 19.048 1.745 12.615 1.00 46.03 255 GLU A CA 1
ATOM 2201 C C . GLU A 1 274 ? 18.775 0.306 13.038 1.00 45.67 255 GLU A C 1
ATOM 2202 O O . GLU A 1 274 ? 18.903 -0.022 14.199 1.00 45.84 255 GLU A O 1
ATOM 2208 N N . LYS A 1 275 ? 18.382 -0.552 12.106 1.00 45.58 256 LYS A N 1
ATOM 2209 C CA . LYS A 1 275 ? 18.091 -1.943 12.461 1.00 45.91 256 LYS A CA 1
ATOM 2210 C C . LYS A 1 275 ? 19.099 -2.856 11.762 1.00 43.90 256 LYS A C 1
ATOM 2211 O O . LYS A 1 275 ? 18.850 -3.440 10.712 1.00 43.03 256 LYS A O 1
ATOM 2217 N N . VAL A 1 276 ? 20.266 -2.937 12.370 1.00 43.22 257 VAL A N 1
ATOM 2218 C CA . VAL A 1 276 ? 21.454 -3.454 11.715 1.00 42.60 257 VAL A CA 1
ATOM 2219 C C . VAL A 1 276 ? 21.446 -4.999 11.632 1.00 41.42 257 VAL A C 1
ATOM 2220 O O . VAL A 1 276 ? 22.203 -5.583 10.860 1.00 37.31 257 VAL A O 1
ATOM 2224 N N A ASP A 1 277 ? 20.584 -5.627 12.438 0.50 40.55 258 ASP A N 1
ATOM 2225 N N B ASP A 1 277 ? 20.579 -5.632 12.412 0.50 40.06 258 ASP A N 1
ATOM 2226 C CA A ASP A 1 277 ? 20.369 -7.075 12.396 0.50 40.49 258 ASP A CA 1
ATOM 2227 C CA B ASP A 1 277 ? 20.432 -7.075 12.386 0.50 39.24 258 ASP A CA 1
ATOM 2228 C C A ASP A 1 277 ? 19.742 -7.522 11.080 0.50 38.76 258 ASP A C 1
ATOM 2229 C C B ASP A 1 277 ? 19.596 -7.564 11.190 0.50 38.53 258 ASP A C 1
ATOM 2230 O O A ASP A 1 277 ? 20.009 -8.627 10.610 0.50 38.35 258 ASP A O 1
ATOM 2231 O O B ASP A 1 277 ? 19.528 -8.764 10.952 0.50 39.56 258 ASP A O 1
ATOM 2240 N N . ILE A 1 278 ? 18.961 -6.649 10.448 1.00 38.14 259 ILE A N 1
ATOM 2241 C CA . ILE A 1 278 ? 18.389 -6.968 9.122 1.00 35.19 259 ILE A CA 1
ATOM 2242 C C . ILE A 1 278 ? 19.202 -6.442 7.942 1.00 35.41 259 ILE A C 1
ATOM 2243 O O . ILE A 1 278 ? 18.811 -6.616 6.780 1.00 33.92 259 ILE A O 1
ATOM 2248 N N . TYR A 1 279 ? 20.317 -5.781 8.256 1.00 35.67 260 TYR A N 1
ATOM 2249 C CA . TYR A 1 279 ? 21.094 -5.016 7.304 1.00 34.70 260 TYR A CA 1
ATOM 2250 C C . TYR A 1 279 ? 22.353 -5.812 7.051 1.00 36.15 260 TYR A C 1
ATOM 2251 O O . TYR A 1 279 ? 23.243 -5.840 7.916 1.00 37.54 260 TYR A O 1
ATOM 2260 N N . TYR A 1 280 ? 22.401 -6.476 5.887 1.00 33.48 261 TYR A N 1
ATOM 2261 C CA . TYR A 1 280 ? 23.427 -7.480 5.578 1.00 34.05 261 TYR A CA 1
ATOM 2262 C C . TYR A 1 280 ? 24.542 -6.934 4.717 1.00 33.49 261 TYR A C 1
ATOM 2263 O O . TYR A 1 280 ? 25.652 -7.379 4.838 1.00 33.39 261 TYR A O 1
ATOM 2272 N N . GLY A 1 281 ? 24.225 -5.982 3.849 1.00 33.79 262 GLY A N 1
ATOM 2273 C CA . GLY A 1 281 ? 25.175 -5.427 2.913 1.00 36.07 262 GLY A CA 1
ATOM 2274 C C . GLY A 1 281 ? 24.889 -3.949 2.755 1.00 35.00 262 GLY A C 1
ATOM 2275 O O . GLY A 1 281 ? 23.777 -3.550 2.378 1.00 35.59 262 GLY A O 1
ATOM 2276 N N . ILE A 1 282 ? 25.883 -3.121 3.053 1.00 33.68 263 ILE A N 1
ATOM 2277 C CA . ILE A 1 282 ? 25.697 -1.692 2.921 1.00 31.73 263 ILE A CA 1
ATOM 2278 C C . ILE A 1 282 ? 25.654 -1.351 1.434 1.00 32.75 263 ILE A C 1
ATOM 2279 O O . ILE A 1 282 ? 26.127 -2.113 0.581 1.00 34.31 263 ILE A O 1
ATOM 2284 N N . LEU A 1 283 ? 25.098 -0.195 1.119 1.00 34.46 264 LEU A N 1
ATOM 2285 C CA . LEU A 1 283 ? 25.038 0.264 -0.264 1.00 34.05 264 LEU A CA 1
ATOM 2286 C C . LEU A 1 283 ? 26.444 0.484 -0.830 1.00 33.34 264 LEU A C 1
ATOM 2287 O O . LEU A 1 283 ? 26.798 -0.108 -1.823 1.00 30.10 264 LEU A O 1
ATOM 2292 N N . ALA A 1 284 ? 27.235 1.334 -0.178 1.00 33.37 265 ALA A N 1
ATOM 2293 C CA . ALA A 1 284 ? 28.606 1.676 -0.631 1.00 32.34 265 ALA A CA 1
ATOM 2294 C C . ALA A 1 284 ? 29.276 2.351 0.519 1.00 30.11 265 ALA A C 1
ATOM 2295 O O . ALA A 1 284 ? 28.608 2.979 1.307 1.00 32.15 265 ALA A O 1
ATOM 2297 N N . TYR A 1 285 ? 30.591 2.228 0.651 1.00 32.50 266 TYR A N 1
ATOM 2298 C CA . TYR A 1 285 ? 31.313 2.989 1.688 1.00 32.26 266 TYR A CA 1
ATOM 2299 C C . TYR A 1 285 ? 31.070 4.530 1.540 1.00 34.47 266 TYR A C 1
ATOM 2300 O O . TYR A 1 285 ? 30.970 5.254 2.531 1.00 34.97 266 TYR A O 1
ATOM 2309 N N . ALA A 1 286 ? 30.908 5.003 0.309 1.00 33.68 267 ALA A N 1
ATOM 2310 C CA . ALA A 1 286 ? 30.655 6.422 0.039 1.00 33.02 267 ALA A CA 1
ATOM 2311 C C . ALA A 1 286 ? 29.301 6.944 0.535 1.00 36.36 267 ALA A C 1
ATOM 2312 O O . ALA A 1 286 ? 29.161 8.149 0.884 1.00 37.34 267 ALA A O 1
ATOM 2314 N N . LYS A 1 287 ? 28.314 6.041 0.580 1.00 36.15 268 LYS A N 1
ATOM 2315 C CA . LYS A 1 287 ? 26.921 6.414 0.737 1.00 35.93 268 LYS A CA 1
ATOM 2316 C C . LYS A 1 287 ? 26.236 5.851 1.988 1.00 35.58 268 LYS A C 1
ATOM 2317 O O . LYS A 1 287 ? 25.263 6.411 2.476 1.00 36.60 268 LYS A O 1
ATOM 2323 N N . GLY A 1 288 ? 26.763 4.760 2.524 1.00 35.27 269 GLY A N 1
ATOM 2324 C CA . GLY A 1 288 ? 26.349 4.257 3.818 1.00 33.21 269 GLY A CA 1
ATOM 2325 C C . GLY A 1 288 ? 25.649 2.915 3.751 1.00 34.99 269 GLY A C 1
ATOM 2326 O O . GLY A 1 288 ? 25.299 2.536 2.644 1.00 34.29 269 GLY A O 1
#

Sequence (273 aa):
HHHHHENLYFQGIIRYATPDDIEDVSIFIDAYNFPGPRESVKSSFEISLEVQPDGCLLAFLKDEPVGGCIFFYNKQAWIGLGVKKAYQRRGIGTEVFRRLLEIGRRKVDTIRLDASSQGYGLYKKFKFVDEYRRTVRRYELERRPIKRVEGVVEVNNKIPNWVKEIDKKAFGDDRIRVLLEAYRRGARLLCAENEGFGLVYRGKIGPLVADSPRVAEKILLKAFQLGAREIIIPEEVNKDALELIIKIFKPSQVTSCRRLGSKIEEKVDDIYYGILAYAKG

Radius of gyration: 19.36 Å; Cα contacts (8 Å, |Δi|>4): 528; chains: 1; bounding box: 46×74×35 Å

Secondary structure (DSSP, 8-state):
------S--S---EEE--GGGS---HHHHHHHT--S-HHHHHHHHHHHHHH-TT-BEEEEETTEE---EEEE-SSEEEEE----GGG-SSSHHHHHHHHHHHHHHHH-SEEEE---TTTHHHHHHTT------EEEEE----S----SEEEESS--HHHHHHHHHHHSS--HHHHHH---S-EEEEETTTEEEEEETTEEEEEEESSHHHHHHHHHHHHHTT--EEEEETT-HHHHHHHGGG--EEEEE---EESPP---GGGEEE-S-TTT-

Organism: Pyrococcus horikoshii (strain ATCC 700860 / DSM 12428 / JCM 9974 / NBRC 100139 / OT-3) (NCBI:txid70601)

InterPro domains:
  IPR000182 GNAT domain [PF00583] (12-119)
  IPR000182 GNAT domain [PS51186] (1-137)
  IPR016181 Acyl-CoA N-acyltransferase [SSF55729] (1-139)
  IPR041496 YitH/HolE, acetyltransferase (GNAT) domain [PF18014] (152-260)
  IPR052729 Acyl/Acetyltransferase Enzymes [PTHR47237] (31-251)

Nearest PDB structures (foldseek):
  3ddd-assembly1_A  TM=1.003E+00  e=4.254E-55  Pyrococcus horikoshii
  7wx5-assembly1_A  TM=5.482E-01  e=2.168E-08  Legionella pneumophila
  6wqc-assembly1_A  TM=5.038E-01  e=2.830E-07  Legionella hackeliae
  5us1-assembly5_J-2  TM=5.402E-01  e=2.728E-04  Providencia stuartii
  4crz-assembly1_B  TM=6.408E-01  e=1.586E-02  Escherichia coli K-12

B-factor: mean 39.05, std 9.25, range [15.99, 87.53]

Foldseek 3Di:
DPDDDPDDDDPADKDFDALVCLVCLVFQCQFVVPPDDSVVSSLVVVLVCQQPVRFDMWDDRPNNTFFWGWGDFQAEIEIDDGGHPVPPDPCPVLVRVVVNVVVRVVHHFKYKFWFDPVCVVSVVVVVDDDDFKWWKKFFAQFPDDADAKDWDDDDDPLNQVQCCQAVLTGPVSSVVSLVVDWTWICGDSFWIWTARAQAIAWTFGPDLVRSLNRVNVSVVVRHGMFIAGVPQVSLVVSRVSRVIDTDGMTMIDGDDRNHDRVRTNGHHDSRGD

Solvent-accessible surface area: 13516 Å² total

CATH classification: 3.40.630.30 (+1 more: 3.40.630.90)